Protein AF-0000000079285848 (afdb_homodimer)

Sequence (228 aa):
MQRNQIRVITREMFKDLHSLEVLSVFGNPLIEIQAWLFFNTQLTNLYMFQNNFSSIGERPFATVNNTIKQVSLYGSHLTTISDVVWQDLGTNSYVAVDSTLQFAPVTCRTDLEMMQRNQIRVITREMFKDLHSLEVLSVFGNPLIEIQAWLFFNTQLTNLYMFQNNFSSIGERPFATVNNTIKQVSLYGSHLTTISDVVWQDLGTNSYVAVDSTLQFAPVTCRTDLEM

Secondary structure (DSSP, 8-state):
--SS------GGGGTT-TT--EEE--SS------TTTTTT----EEE--SS--S---S-TTGGGTTT--EEE--SSS-S---HHHHHHH-SS-EEEEETT----BBTT------/--SS------GGGGTT-TT--EEE--SS------TTTTTT----EEE--SS--S---S-TTGGGTTT--EEE--SSS-S---HHHHHHH-SS-EEEEETT----BB--------

Structure (mmCIF, N/CA/C/O backbone):
data_AF-0000000079285848-model_v1
#
loop_
_entity.id
_entity.type
_entity.pdbx_description
1 polymer 'Uncharacterized protein'
#
loop_
_atom_site.group_PDB
_atom_site.id
_atom_site.type_symbol
_atom_site.label_atom_id
_atom_site.label_alt_id
_atom_site.label_comp_id
_atom_site.label_asym_id
_atom_site.label_entity_id
_atom_site.label_seq_id
_atom_site.pdbx_PDB_ins_code
_atom_site.Cartn_x
_atom_site.Cartn_y
_atom_site.Cartn_z
_atom_site.occupancy
_atom_site.B_iso_or_equiv
_atom_site.auth_seq_id
_atom_site.auth_comp_id
_atom_site.auth_asym_id
_atom_site.auth_atom_id
_atom_site.pdbx_PDB_model_num
ATOM 1 N N . MET A 1 1 ? -10.211 17.5 -1.786 1 87.38 1 MET A N 1
ATOM 2 C CA . MET A 1 1 ? -9.023 18.344 -1.703 1 87.38 1 MET A CA 1
ATOM 3 C C . MET A 1 1 ? -7.859 17.734 -2.477 1 87.38 1 MET A C 1
ATOM 5 O O . MET A 1 1 ? -6.695 17.984 -2.166 1 87.38 1 MET A O 1
ATOM 9 N N . GLN A 1 2 ? -8.055 17.062 -3.496 1 89.94 2 GLN A N 1
ATOM 10 C CA . GLN A 1 2 ? -7.055 16.328 -4.258 1 89.94 2 GLN A CA 1
ATOM 11 C C . GLN A 1 2 ? -6.617 17.109 -5.496 1 89.94 2 GLN A C 1
ATOM 13 O O . GLN A 1 2 ? -7.379 17.922 -6.023 1 89.94 2 GLN A O 1
ATOM 18 N N . ARG A 1 3 ? -5.516 16.844 -5.887 1 92 3 ARG A N 1
ATOM 19 C CA . ARG A 1 3 ? -4.957 17.391 -7.117 1 92 3 ARG A CA 1
ATOM 20 C C . ARG A 1 3 ? -5.07 18.906 -7.141 1 92 3 ARG A C 1
ATOM 22 O O . ARG A 1 3 ? -5.574 19.484 -8.109 1 92 3 ARG A O 1
ATOM 29 N N . ASN A 1 4 ? -4.656 19.453 -6.18 1 93.75 4 ASN A N 1
ATOM 30 C CA . ASN A 1 4 ? -4.598 20.906 -6.035 1 93.75 4 ASN A CA 1
ATOM 31 C C . ASN A 1 4 ? -3.203 21.375 -5.641 1 93.75 4 ASN A C 1
ATOM 33 O O . ASN A 1 4 ? -2.217 20.672 -5.887 1 93.75 4 ASN A O 1
ATOM 37 N N . GLN A 1 5 ? -3.168 22.625 -5.242 1 95.38 5 GLN A N 1
ATOM 38 C CA . GLN A 1 5 ? -1.886 23.203 -4.863 1 95.38 5 GLN A CA 1
ATOM 39 C C . GLN A 1 5 ? -1.829 23.484 -3.365 1 95.38 5 GLN A C 1
ATOM 41 O O . GLN A 1 5 ? -1.272 24.5 -2.939 1 95.38 5 GLN A O 1
ATOM 46 N N . ILE A 1 6 ? -2.486 22.609 -2.693 1 95 6 ILE A N 1
ATOM 47 C CA . ILE A 1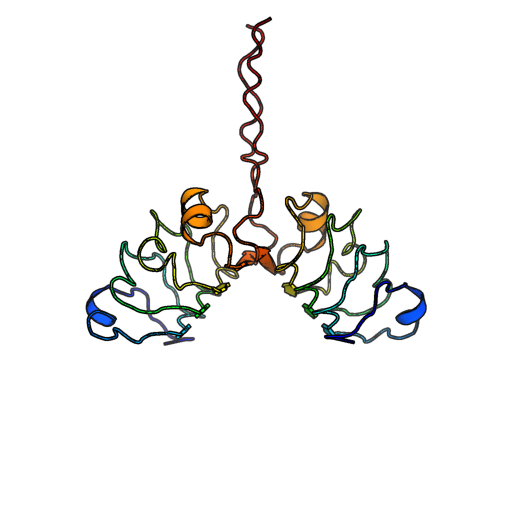 6 ? -2.48 22.766 -1.242 1 95 6 ILE A CA 1
ATOM 48 C C . ILE A 1 6 ? -1.113 22.375 -0.686 1 95 6 ILE A C 1
ATOM 50 O O . ILE A 1 6 ? -0.604 21.297 -0.983 1 95 6 ILE A O 1
ATOM 54 N N . ARG A 1 7 ? -0.567 23.203 0.123 1 94.62 7 ARG A N 1
ATOM 55 C CA . ARG A 1 7 ? 0.782 22.953 0.623 1 94.62 7 ARG A CA 1
ATOM 56 C C . ARG A 1 7 ? 0.756 22.578 2.1 1 94.62 7 ARG A C 1
ATOM 58 O O . ARG A 1 7 ? 1.699 21.953 2.604 1 94.62 7 ARG A O 1
ATOM 65 N N . VAL A 1 8 ? -0.369 23.094 2.662 1 92.75 8 VAL A N 1
ATOM 66 C CA . VAL A 1 8 ? -0.443 22.844 4.098 1 92.75 8 VAL A CA 1
ATOM 67 C C . VAL A 1 8 ? -1.884 22.531 4.492 1 92.75 8 VAL A C 1
ATOM 69 O O . VAL A 1 8 ? -2.824 23.141 3.986 1 92.75 8 VAL A O 1
ATOM 72 N N . ILE A 1 9 ? -1.989 21.562 5.363 1 93.06 9 ILE A N 1
ATOM 73 C CA . ILE A 1 9 ? -3.268 21.297 6.016 1 93.06 9 ILE A CA 1
ATOM 74 C C . ILE A 1 9 ? -3.105 21.391 7.527 1 93.06 9 ILE A C 1
ATOM 76 O O . ILE A 1 9 ? -2.094 20.953 8.078 1 93.06 9 ILE A O 1
ATOM 80 N N . THR A 1 10 ? -4.074 22.031 8.125 1 93 10 THR A N 1
ATOM 81 C CA . THR A 1 10 ? -3.996 22.266 9.562 1 93 10 THR A CA 1
ATOM 82 C C . THR A 1 10 ? -5.176 21.609 10.281 1 93 10 THR A C 1
ATOM 84 O O . THR A 1 10 ? -6.176 21.266 9.648 1 93 10 THR A O 1
ATOM 87 N N . ARG A 1 11 ? -4.984 21.5 11.656 1 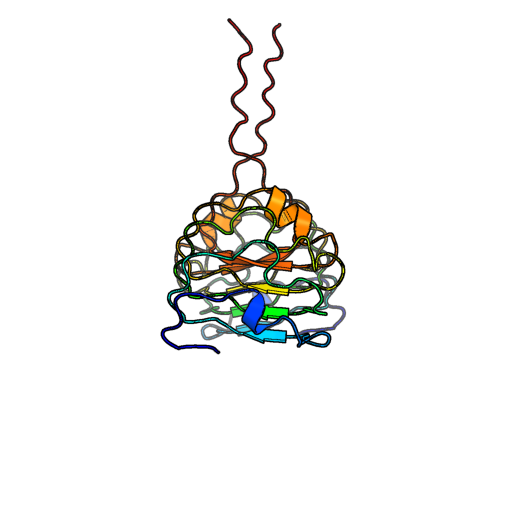92.81 11 ARG A N 1
ATOM 88 C CA . ARG A 1 11 ? -6.012 20.875 12.492 1 92.81 11 ARG A CA 1
ATOM 89 C C . ARG A 1 11 ? -7.309 21.672 12.445 1 92.81 11 ARG A C 1
ATOM 91 O O . ARG A 1 11 ? -8.398 21.094 12.492 1 92.81 11 ARG A O 1
ATOM 98 N N . GLU A 1 12 ? -7.215 22.922 12.336 1 94.5 12 GLU A N 1
ATOM 99 C CA . GLU A 1 12 ? -8.375 23.812 12.328 1 94.5 12 GLU A CA 1
ATOM 100 C C . GLU A 1 12 ? -9.312 23.484 11.172 1 94.5 12 GLU A C 1
ATOM 102 O O . GLU A 1 12 ? -10.531 23.625 11.289 1 94.5 12 GLU A O 1
ATOM 107 N N . MET A 1 13 ? -8.82 22.938 10.164 1 93.88 13 MET A N 1
ATOM 108 C CA . MET A 1 13 ? -9.609 22.641 8.977 1 93.88 13 MET A CA 1
ATOM 109 C C . MET A 1 13 ? -10.562 21.469 9.234 1 93.88 13 MET A C 1
ATOM 111 O O . MET A 1 13 ? -11.562 21.328 8.539 1 93.88 13 MET A O 1
ATOM 115 N N . PHE A 1 14 ? -10.219 20.719 10.273 1 95 14 PHE A N 1
ATOM 116 C CA . PHE A 1 14 ? -11.008 19.5 10.5 1 95 14 PHE A CA 1
ATOM 117 C C . PHE A 1 14 ? -11.648 19.531 11.891 1 95 14 PHE A C 1
ATOM 119 O O . PHE A 1 14 ? -12.266 18.547 12.312 1 95 14 PHE A O 1
ATOM 126 N N . LYS A 1 15 ? -11.539 20.562 12.625 1 93.75 15 LYS A N 1
ATOM 127 C CA . LYS A 1 15 ? -11.891 20.656 14.031 1 93.75 15 LYS A CA 1
ATOM 128 C C . LYS A 1 15 ? -13.375 20.344 14.25 1 93.75 15 LYS A C 1
ATOM 130 O O . LYS A 1 15 ? -13.758 19.828 15.297 1 93.75 15 LYS A O 1
ATOM 135 N N . ASP A 1 16 ? -14.195 20.578 13.305 1 95.75 16 ASP A N 1
ATOM 136 C CA . ASP A 1 16 ? -15.633 20.406 13.5 1 95.75 16 ASP A CA 1
ATOM 137 C C . ASP A 1 16 ? -16.141 19.203 12.711 1 95.75 16 ASP A C 1
ATOM 139 O O . ASP A 1 16 ? -17.344 18.938 12.68 1 95.75 16 ASP A O 1
ATOM 143 N N . LEU A 1 17 ? -15.25 18.469 12.109 1 96.25 17 LEU A N 1
ATOM 144 C CA . LEU A 1 17 ? -15.656 17.328 11.289 1 96.25 17 LEU A CA 1
ATOM 145 C C . LEU A 1 17 ? -15.531 16.031 12.07 1 96.25 17 LEU A C 1
ATOM 147 O O . LEU A 1 17 ? -14.781 15.133 11.672 1 96.25 17 LEU A O 1
ATOM 151 N N . HIS A 1 18 ? -16.297 15.898 13.07 1 97.19 18 HIS A N 1
ATOM 152 C CA . HIS A 1 18 ? -16.203 14.805 14.023 1 97.19 18 HIS A CA 1
ATOM 153 C C . HIS A 1 18 ? -16.562 13.477 13.367 1 97.19 18 HIS A C 1
ATOM 155 O O . HIS A 1 18 ? -16.141 12.414 13.836 1 97.19 18 HIS A O 1
ATOM 161 N N . SER A 1 19 ? -17.25 13.531 12.25 1 97.69 19 SER A N 1
ATOM 162 C CA . SER A 1 19 ? -17.703 12.305 11.602 1 97.69 19 SER A CA 1
ATOM 163 C C . SER A 1 19 ? -16.922 12.031 10.312 1 97.69 19 SER A C 1
ATOM 165 O O . SER A 1 19 ? -17.312 11.188 9.516 1 97.69 19 SER A O 1
ATOM 167 N N . LEU A 1 20 ? -15.836 12.758 10.188 1 97.19 20 LEU A N 1
ATOM 168 C CA . LEU A 1 20 ? -15.047 12.57 8.977 1 97.19 20 LEU A CA 1
ATOM 169 C C . LEU A 1 20 ? -14.5 11.148 8.898 1 97.19 20 LEU A C 1
ATOM 171 O O . LEU A 1 20 ? -13.797 10.695 9.805 1 97.19 20 LEU A O 1
ATOM 175 N N . GLU A 1 21 ? -14.727 10.438 7.891 1 98.38 21 GLU A N 1
ATOM 176 C CA . GLU A 1 21 ? -14.328 9.039 7.738 1 98.38 21 GLU A CA 1
ATOM 177 C C . GLU A 1 21 ? -13.281 8.891 6.633 1 98.38 21 GLU A C 1
ATOM 179 O O . GLU A 1 21 ? -12.383 8.055 6.734 1 98.38 21 GLU A O 1
ATOM 184 N N . VAL A 1 22 ? -13.469 9.672 5.609 1 98.25 22 VAL A N 1
ATOM 185 C CA . VAL A 1 22 ? -12.594 9.562 4.445 1 98.25 22 VAL A CA 1
ATOM 186 C C . VAL A 1 22 ? -12 10.93 4.117 1 98.25 22 VAL A C 1
ATOM 188 O O . VAL A 1 22 ? -12.719 11.93 4.055 1 98.25 22 VAL A O 1
ATOM 191 N N . LEU A 1 23 ? -10.719 10.984 3.928 1 97.5 23 LEU A N 1
ATOM 192 C CA . LEU A 1 23 ? -10.039 12.195 3.486 1 97.5 23 LEU A CA 1
ATOM 193 C C . LEU A 1 23 ? -9.133 11.914 2.297 1 97.5 23 LEU A C 1
ATOM 195 O O . LEU A 1 23 ? -8.32 10.984 2.338 1 97.5 23 LEU A O 1
ATOM 199 N N . SER A 1 24 ? -9.25 12.664 1.286 1 97.88 24 SER A N 1
ATOM 200 C CA . SER A 1 24 ? -8.398 12.57 0.105 1 97.88 24 SER A CA 1
ATOM 201 C C . SER A 1 24 ? -7.645 13.875 -0.132 1 97.88 24 SER A C 1
ATOM 203 O O . SER A 1 24 ? -8.258 14.922 -0.358 1 97.88 24 SER A O 1
ATOM 205 N N . VAL A 1 25 ? -6.363 13.805 -0.028 1 96.75 25 VAL A N 1
ATOM 206 C CA . VAL A 1 25 ? -5.531 14.984 -0.253 1 96.75 25 VAL A CA 1
ATOM 207 C C . VAL A 1 25 ? -4.41 14.641 -1.23 1 96.75 25 VAL A C 1
ATOM 209 O O . VAL A 1 25 ? -3.334 15.242 -1.188 1 96.75 25 VAL A O 1
ATOM 212 N N . PHE A 1 26 ? -4.539 13.672 -2.033 1 97.56 26 PHE A N 1
ATOM 213 C CA . PHE A 1 26 ? -3.486 13.219 -2.936 1 97.56 26 PHE A CA 1
ATOM 214 C C . PHE A 1 26 ? -3.262 14.242 -4.047 1 97.56 26 PHE A C 1
ATOM 216 O O . PHE A 1 26 ? -4.133 15.062 -4.328 1 97.56 26 PHE A O 1
ATOM 223 N N . GLY A 1 27 ? -2.129 14.133 -4.629 1 97.44 27 GLY A N 1
ATOM 224 C CA . GLY A 1 27 ? -1.813 15.008 -5.75 1 97.44 27 GLY A CA 1
ATOM 225 C C . GLY A 1 27 ? -1.596 16.453 -5.336 1 97.44 27 GLY A C 1
ATOM 226 O O . GLY A 1 27 ? -1.977 17.375 -6.059 1 97.44 27 GLY A O 1
ATOM 227 N N . ASN A 1 28 ? -1.133 16.75 -4.191 1 97.44 28 ASN A N 1
ATOM 228 C CA . ASN A 1 28 ? -0.785 18.062 -3.666 1 97.44 28 ASN A CA 1
ATOM 229 C C . ASN A 1 28 ? 0.69 18.141 -3.281 1 97.44 28 ASN A C 1
ATOM 231 O O . ASN A 1 28 ? 1.367 17.109 -3.189 1 97.44 28 ASN A O 1
ATOM 235 N N . PRO A 1 29 ? 1.149 19.359 -3.189 1 96.88 29 PRO A N 1
ATOM 236 C CA . PRO A 1 29 ? 2.547 19.484 -2.768 1 96.88 29 PRO A CA 1
ATOM 237 C C . PRO A 1 29 ? 2.697 19.594 -1.252 1 96.88 29 PRO A C 1
ATOM 239 O O . PRO A 1 29 ? 3.449 20.438 -0.763 1 96.88 29 PRO A O 1
ATOM 242 N N . LEU A 1 30 ? 1.955 18.75 -0.475 1 96.25 30 LEU A N 1
ATOM 243 C CA . LEU A 1 30 ? 2.078 18.766 0.979 1 96.25 30 LEU A CA 1
ATOM 244 C C . LEU A 1 30 ? 3.469 18.312 1.412 1 96.25 30 LEU A C 1
ATOM 246 O O . LEU A 1 30 ? 4.02 17.359 0.853 1 96.25 30 LEU A O 1
ATOM 250 N N . ILE A 1 31 ? 3.994 18.953 2.424 1 94 31 ILE A N 1
ATOM 251 C CA . ILE A 1 31 ? 5.367 18.641 2.805 1 94 31 ILE A CA 1
ATOM 252 C C . ILE A 1 31 ? 5.387 18.016 4.199 1 94 31 ILE A C 1
ATOM 254 O O . ILE A 1 31 ? 6.395 17.438 4.613 1 94 31 ILE A O 1
ATOM 258 N N . GLU A 1 32 ? 4.309 18.234 4.945 1 90.62 32 GLU A N 1
ATOM 259 C CA . GLU A 1 32 ? 4.281 17.703 6.305 1 90.62 32 GLU A CA 1
ATOM 260 C C . GLU A 1 32 ? 2.857 17.375 6.746 1 90.62 32 GLU A C 1
ATOM 262 O O . GLU A 1 32 ? 1.895 17.875 6.16 1 90.62 32 GLU A O 1
ATOM 267 N N . ILE A 1 33 ? 2.818 16.5 7.699 1 89.94 33 ILE A N 1
ATOM 268 C CA . ILE A 1 33 ? 1.576 16.234 8.414 1 89.94 33 ILE A CA 1
ATOM 269 C C . ILE A 1 33 ? 1.675 16.797 9.836 1 89.94 33 ILE A C 1
ATOM 271 O O . ILE A 1 33 ? 2.525 16.359 10.617 1 89.94 33 ILE A O 1
ATOM 275 N N . GLN A 1 34 ? 0.826 17.625 10.102 1 88.12 34 GLN A N 1
ATOM 276 C CA . GLN A 1 34 ? 0.841 18.219 11.43 1 88.12 34 GLN A CA 1
ATOM 277 C C . GLN A 1 34 ? 0.425 17.219 12.5 1 88.12 34 GLN A C 1
ATOM 279 O O . GLN A 1 34 ? -0.449 16.375 12.258 1 88.12 34 GLN A O 1
ATOM 284 N N . ALA A 1 35 ? 1.037 17.359 13.688 1 84.88 35 ALA A N 1
ATOM 285 C CA . ALA A 1 35 ? 0.638 16.516 14.812 1 84.88 35 ALA A CA 1
ATOM 286 C C . ALA A 1 35 ? -0.838 16.719 15.141 1 84.88 35 ALA A C 1
ATOM 288 O O . ALA A 1 35 ? -1.344 17.844 15.117 1 84.88 35 ALA A O 1
ATOM 289 N N . TRP A 1 36 ? -1.513 15.695 15.422 1 89.56 36 TRP A N 1
ATOM 290 C CA . TRP A 1 36 ? -2.896 15.711 15.891 1 89.56 36 TRP A CA 1
ATOM 291 C C . TRP A 1 36 ? -3.826 16.25 14.812 1 89.56 36 TRP A C 1
ATOM 293 O O . TRP A 1 36 ? -4.93 16.703 15.109 1 89.56 36 TRP A O 1
ATOM 303 N N . LEU A 1 37 ? -3.43 16.219 13.625 1 91.88 37 LEU A N 1
ATOM 304 C CA . LEU A 1 37 ? -4.195 16.75 12.5 1 91.88 37 LEU A CA 1
ATOM 305 C C . LEU A 1 37 ? -5.605 16.188 12.484 1 91.88 37 LEU A C 1
ATOM 307 O O . LEU A 1 37 ? -6.566 16.891 12.18 1 91.88 37 LEU A O 1
ATOM 311 N N . PHE A 1 38 ? -5.711 15 12.891 1 95.06 38 PHE A N 1
ATOM 312 C CA . PHE A 1 38 ? -6.992 14.328 12.727 1 95.06 38 PHE A CA 1
ATOM 313 C C . PHE A 1 38 ? -7.688 14.141 14.07 1 95.06 38 PHE A C 1
ATOM 315 O O . PHE A 1 38 ? -8.586 13.305 14.195 1 95.06 38 PHE A O 1
ATOM 322 N N . PHE A 1 39 ? -7.266 14.875 15.055 1 94.5 39 PHE A N 1
ATOM 323 C CA . PHE A 1 39 ? -7.848 14.773 16.391 1 94.5 39 PHE A CA 1
ATOM 324 C C . PHE A 1 39 ? -9.352 14.992 16.344 1 94.5 39 PHE A C 1
ATOM 326 O O . PHE A 1 39 ? -9.836 15.883 15.648 1 94.5 39 PHE A O 1
ATOM 333 N N . ASN A 1 40 ? -10.023 14.039 16.969 1 95.62 40 ASN A N 1
ATOM 334 C CA . ASN A 1 40 ? -11.469 14.125 17.172 1 95.62 40 ASN A CA 1
ATOM 335 C C . ASN A 1 40 ? -12.227 13.875 15.867 1 95.62 40 ASN A C 1
ATOM 337 O O . ASN A 1 40 ? -13.305 14.422 15.664 1 95.62 40 ASN A O 1
ATOM 341 N N . THR A 1 41 ? -11.656 13.164 14.906 1 97.25 41 THR A N 1
ATOM 342 C CA . THR A 1 41 ? -12.359 12.688 13.727 1 97.25 41 THR A CA 1
ATOM 343 C C . THR A 1 41 ? -12.523 11.172 13.773 1 97.25 41 THR A C 1
ATOM 345 O O . THR A 1 41 ? -12.023 10.516 14.688 1 97.25 41 THR A O 1
ATOM 348 N N . GLN A 1 42 ? -13.32 10.633 12.867 1 97.81 42 GLN A N 1
ATOM 349 C CA . GLN A 1 42 ? -13.5 9.195 12.727 1 97.81 42 GLN A CA 1
ATOM 350 C C . GLN A 1 42 ? -12.828 8.68 11.453 1 97.81 42 GLN A C 1
ATOM 352 O O . GLN A 1 42 ? -13.383 7.832 10.75 1 97.81 42 GLN A O 1
ATOM 357 N N . LEU A 1 43 ? -11.656 9.203 11.18 1 97.5 43 LEU A N 1
ATOM 358 C CA . LEU A 1 43 ? -10.969 8.938 9.922 1 97.5 43 LEU A CA 1
ATOM 359 C C . LEU A 1 43 ? -10.695 7.449 9.758 1 97.5 43 LEU A C 1
ATOM 361 O O . LEU A 1 43 ? -10.117 6.816 10.648 1 97.5 43 LEU A O 1
ATOM 365 N N . THR A 1 44 ? -11.125 6.895 8.68 1 98 44 THR A N 1
ATOM 366 C CA . THR A 1 44 ? -10.953 5.473 8.391 1 98 44 THR A CA 1
ATOM 367 C C . THR A 1 44 ? -10.062 5.27 7.172 1 98 44 THR A C 1
ATOM 369 O O . THR A 1 44 ? -9.219 4.375 7.156 1 98 44 THR A O 1
ATOM 372 N N . ASN A 1 45 ? -10.273 6.082 6.152 1 98.31 45 ASN A N 1
ATOM 373 C CA . ASN A 1 45 ? -9.508 6 4.914 1 98.31 45 ASN A CA 1
ATOM 374 C C . ASN A 1 45 ? -8.812 7.324 4.598 1 98.31 45 ASN A C 1
ATOM 376 O O . ASN A 1 45 ? -9.469 8.367 4.5 1 98.31 45 ASN A O 1
ATOM 380 N N . LEU A 1 46 ? -7.5 7.238 4.434 1 97.69 46 LEU A N 1
ATOM 381 C CA . LEU A 1 46 ? -6.699 8.43 4.156 1 97.69 46 LEU A CA 1
ATOM 382 C C . LEU A 1 46 ? -5.883 8.25 2.879 1 97.69 46 LEU A C 1
ATOM 384 O O . LEU A 1 46 ? -4.98 7.41 2.824 1 97.69 46 LEU A O 1
ATOM 388 N N . TYR A 1 47 ? -6.148 9.039 1.936 1 98.19 47 TYR A N 1
ATOM 389 C CA . TYR A 1 47 ? -5.43 9.016 0.666 1 98.19 47 TYR A CA 1
ATOM 390 C C . TYR A 1 47 ? -4.484 10.203 0.556 1 98.19 47 TYR A C 1
ATOM 392 O O . TYR A 1 47 ? -4.918 11.328 0.298 1 98.19 47 TYR A O 1
ATOM 400 N N . MET A 1 48 ? -3.184 9.891 0.694 1 96.5 48 MET A N 1
ATOM 401 C CA . MET A 1 48 ? -2.189 10.961 0.732 1 96.5 48 MET A CA 1
ATOM 402 C C . MET A 1 48 ? -1.067 10.703 -0.265 1 96.5 48 MET A C 1
ATOM 404 O O . MET A 1 48 ? 0.035 11.234 -0.122 1 96.5 48 MET A O 1
ATOM 408 N N . PHE A 1 49 ? -1.305 9.891 -1.217 1 97 49 PHE A N 1
ATOM 409 C CA . PHE A 1 49 ? -0.265 9.57 -2.188 1 97 49 PHE A CA 1
ATOM 410 C C . PHE A 1 49 ? 0.005 10.758 -3.104 1 97 49 PHE A C 1
ATOM 412 O O . PHE A 1 49 ? -0.751 11.727 -3.105 1 97 49 PHE A O 1
ATOM 419 N N . GLN A 1 50 ? 1.158 10.812 -3.744 1 97.31 50 GLN A N 1
ATOM 420 C CA . GLN A 1 50 ? 1.558 11.852 -4.68 1 97.31 50 GLN A CA 1
ATOM 421 C C . GLN A 1 50 ? 1.601 13.219 -4 1 97.31 50 GLN A C 1
ATOM 423 O O . GLN A 1 50 ? 1.021 14.188 -4.5 1 97.31 50 GLN A O 1
ATOM 428 N N . ASN A 1 51 ? 2.27 13.312 -2.879 1 97.25 51 ASN A N 1
ATOM 429 C CA . ASN A 1 51 ? 2.621 14.547 -2.18 1 97.25 51 ASN A CA 1
ATOM 430 C C . ASN A 1 51 ? 4.133 14.727 -2.09 1 97.25 51 ASN A C 1
ATOM 432 O O . ASN A 1 51 ? 4.891 14.008 -2.742 1 97.25 51 ASN A O 1
ATOM 436 N N . ASN A 1 52 ? 4.594 15.781 -1.362 1 96.69 52 ASN A N 1
ATOM 437 C CA . ASN A 1 52 ? 6.02 16.062 -1.267 1 96.69 52 ASN A CA 1
ATOM 438 C C . ASN A 1 52 ? 6.559 15.766 0.13 1 96.69 52 ASN A C 1
ATOM 440 O O . ASN A 1 52 ? 7.418 16.5 0.635 1 96.69 52 ASN A O 1
ATOM 444 N N . PHE A 1 53 ? 6.023 14.734 0.726 1 94.88 53 PHE A N 1
ATOM 445 C CA . PHE A 1 53 ? 6.496 14.359 2.053 1 94.88 53 PHE A CA 1
ATOM 446 C C . PHE A 1 53 ? 7.922 13.82 1.986 1 94.88 53 PHE A C 1
ATOM 448 O O . PHE A 1 53 ? 8.219 12.938 1.177 1 94.88 53 PHE A O 1
ATOM 455 N N . SER A 1 54 ? 8.773 14.336 2.791 1 91.12 54 SER A N 1
ATOM 456 C CA . SER A 1 54 ? 10.086 13.727 2.982 1 91.12 54 SER A CA 1
ATOM 457 C C . SER A 1 54 ? 10.148 12.953 4.293 1 91.12 54 SER A C 1
ATOM 459 O O . SER A 1 54 ? 11.047 12.133 4.488 1 91.12 54 SER A O 1
ATOM 461 N N . SER A 1 55 ? 9.211 13.258 5.102 1 87.56 55 SER A N 1
ATOM 462 C CA . SER A 1 55 ? 9 12.57 6.371 1 87.56 55 SER A CA 1
ATOM 463 C C . SER A 1 55 ? 7.551 12.672 6.828 1 87.56 55 SER A C 1
ATOM 465 O O . SER A 1 55 ? 6.84 13.602 6.438 1 87.56 55 SER A O 1
ATOM 467 N N . ILE A 1 56 ? 6.965 11.703 7.594 1 85.75 56 ILE A N 1
ATOM 468 C CA . ILE A 1 56 ? 5.574 11.703 8.039 1 85.75 56 ILE A CA 1
ATOM 469 C C . ILE A 1 56 ? 5.48 12.281 9.445 1 85.75 56 ILE A C 1
ATOM 471 O O . ILE A 1 56 ? 4.387 12.578 9.938 1 85.75 56 ILE A O 1
ATOM 475 N N . GLY A 1 57 ? 6.441 12.797 9.992 1 79.69 57 GLY A N 1
ATOM 476 C CA . GLY A 1 57 ? 6.398 13.406 11.312 1 79.69 57 GLY A CA 1
ATOM 477 C C . GLY A 1 57 ? 6.32 12.391 12.438 1 79.69 57 GLY A C 1
ATOM 478 O O . GLY A 1 57 ? 6.508 11.188 12.211 1 79.69 57 GLY A O 1
ATOM 479 N N . GLU A 1 58 ? 5.961 13.125 13.664 1 80.88 58 GLU A N 1
ATOM 480 C CA . GLU A 1 58 ? 5.914 12.289 14.859 1 80.88 58 GLU A CA 1
ATOM 481 C C . GLU A 1 58 ? 4.484 11.867 15.18 1 80.88 58 GLU A C 1
ATOM 483 O O . GLU A 1 58 ? 3.658 12.695 15.555 1 80.88 58 GLU A O 1
ATOM 488 N N . ARG A 1 59 ? 4.121 10.609 15.008 1 85.94 59 ARG A N 1
ATOM 489 C CA . ARG A 1 59 ? 2.883 9.93 15.375 1 85.94 59 ARG A CA 1
ATOM 490 C C . ARG A 1 59 ? 1.681 10.57 14.695 1 85.94 59 ARG A C 1
ATOM 492 O O . ARG A 1 59 ? 0.703 10.93 15.352 1 85.94 59 ARG A O 1
ATOM 499 N N . PRO A 1 60 ? 1.663 10.805 13.453 1 87 60 PRO A N 1
ATOM 500 C CA . PRO A 1 60 ? 0.588 11.477 12.727 1 87 60 PRO A CA 1
ATOM 501 C C . PRO A 1 60 ? -0.756 10.766 12.859 1 87 60 PRO A C 1
ATOM 503 O O . PRO A 1 60 ? -1.809 11.391 12.711 1 87 60 PRO A O 1
ATOM 506 N N . PHE A 1 61 ? -0.755 9.531 13.258 1 93.19 61 PHE A N 1
ATOM 507 C CA . PHE A 1 61 ? -1.997 8.766 13.227 1 93.19 61 PHE A CA 1
ATOM 508 C C . PHE A 1 61 ? -2.402 8.336 14.633 1 93.19 61 PHE A C 1
ATOM 510 O O . PHE A 1 61 ? -3.332 7.547 14.805 1 93.19 61 PHE A O 1
ATOM 517 N N . ALA A 1 62 ? -1.79 8.898 15.578 1 92.38 62 ALA A N 1
ATOM 518 C CA . ALA A 1 62 ? -2.018 8.492 16.969 1 92.38 62 ALA A CA 1
ATOM 519 C C . ALA A 1 62 ? -3.459 8.766 17.391 1 92.38 62 ALA A C 1
ATOM 521 O O . ALA A 1 62 ? -4.062 7.961 18.109 1 92.38 62 ALA A O 1
ATOM 522 N N . THR A 1 63 ? -4.008 9.789 16.938 1 93.88 63 THR A N 1
ATOM 523 C CA . THR A 1 63 ? -5.32 10.227 17.406 1 93.88 63 THR A CA 1
ATOM 524 C C . THR A 1 63 ? -6.43 9.461 16.703 1 93.88 63 THR A C 1
ATOM 526 O O . THR A 1 63 ? -7.59 9.508 17.109 1 93.88 63 THR A O 1
ATOM 529 N N . VAL A 1 64 ? -6.082 8.719 15.664 1 95.44 64 VAL A N 1
ATOM 530 C CA . VAL A 1 64 ? -7.102 7.969 14.938 1 95.44 64 VAL A CA 1
ATOM 531 C C . VAL A 1 64 ? -6.691 6.5 14.844 1 95.44 64 VAL A C 1
ATOM 533 O O . VAL A 1 64 ? -7.102 5.793 13.922 1 95.44 64 VAL A O 1
ATOM 536 N N . ASN A 1 65 ? -5.848 6.086 15.703 1 93.5 65 ASN A N 1
ATOM 537 C CA . ASN A 1 65 ? -5.277 4.746 15.695 1 93.5 65 ASN A CA 1
ATOM 538 C C . ASN A 1 65 ? -6.359 3.676 15.797 1 93.5 65 ASN A C 1
ATOM 540 O O . ASN A 1 65 ? -6.168 2.543 15.352 1 93.5 65 ASN A O 1
ATOM 544 N N . ASN A 1 66 ? -7.566 3.971 16.297 1 94.06 66 ASN A N 1
ATOM 545 C CA . ASN A 1 66 ? -8.641 2.998 16.484 1 94.06 66 ASN A CA 1
ATOM 546 C C . ASN A 1 66 ? -9.594 2.98 15.289 1 94.06 66 ASN A C 1
ATOM 548 O O . ASN A 1 66 ? -10.406 2.064 15.156 1 94.06 66 ASN A O 1
ATOM 552 N N . THR A 1 67 ? -9.469 3.982 14.477 1 96.62 67 THR A N 1
ATOM 553 C CA . THR A 1 67 ? -10.445 4.074 13.391 1 96.62 67 THR A CA 1
ATOM 554 C C . THR A 1 67 ? -9.773 3.877 12.039 1 96.62 67 THR A C 1
ATOM 556 O O . THR A 1 67 ? -10.391 3.381 11.094 1 96.62 67 THR A O 1
ATOM 559 N N . ILE A 1 68 ? -8.539 4.242 11.875 1 96.94 68 ILE A N 1
ATOM 560 C CA . ILE A 1 68 ? -7.828 4.262 10.602 1 96.94 68 ILE A CA 1
ATOM 561 C C . ILE A 1 68 ? -7.648 2.838 10.086 1 96.94 68 ILE A C 1
ATOM 563 O O . ILE A 1 68 ? -7.238 1.947 10.836 1 96.94 68 ILE A O 1
ATOM 567 N N . LYS A 1 69 ? -7.996 2.625 8.844 1 97.44 69 LYS A N 1
ATOM 568 C CA . LYS A 1 69 ? -7.906 1.299 8.234 1 97.44 69 LYS A CA 1
ATOM 569 C C . LYS A 1 69 ? -6.977 1.308 7.027 1 97.44 69 LYS A C 1
ATOM 571 O O . LYS A 1 69 ? -6.324 0.305 6.73 1 97.44 69 LYS A O 1
ATOM 576 N N . GLN A 1 70 ? -6.977 2.406 6.352 1 97.75 70 GLN A N 1
ATOM 577 C CA . GLN A 1 70 ? -6.199 2.49 5.117 1 97.75 70 GLN A CA 1
ATOM 578 C C . GLN A 1 70 ? -5.488 3.836 5.008 1 97.75 70 GLN A C 1
ATOM 580 O O . GLN A 1 70 ? -6.086 4.883 5.258 1 97.75 70 GLN A O 1
ATOM 585 N N . VAL A 1 71 ? -4.207 3.789 4.648 1 97 71 VAL A N 1
ATOM 586 C CA . VAL A 1 71 ? -3.42 4.988 4.387 1 97 71 VAL A CA 1
ATOM 587 C C . VAL A 1 71 ? -2.588 4.797 3.119 1 97 71 VAL A C 1
ATOM 589 O O . VAL A 1 71 ? -1.993 3.734 2.916 1 97 71 VAL A O 1
ATOM 592 N N . SER A 1 72 ? -2.604 5.758 2.279 1 97.38 72 SER A N 1
ATOM 593 C CA . SER A 1 72 ? -1.729 5.738 1.111 1 97.38 72 SER A CA 1
ATOM 594 C C . SER A 1 72 ? -0.67 6.832 1.195 1 97.38 72 SER A C 1
ATOM 596 O O . SER A 1 72 ? -0.994 8 1.397 1 97.38 72 SER A O 1
ATOM 598 N N . LEU A 1 73 ? 0.613 6.441 0.989 1 95.44 73 LEU A N 1
ATOM 599 C CA . LEU A 1 73 ? 1.723 7.371 1.162 1 95.44 73 LEU A CA 1
ATOM 600 C C . LEU A 1 73 ? 2.676 7.309 -0.027 1 95.44 73 LEU A C 1
ATOM 602 O O . LEU A 1 73 ? 3.711 7.98 -0.034 1 95.44 73 LEU A O 1
ATOM 606 N N . TYR A 1 74 ? 2.357 6.578 -1.005 1 95.5 74 TYR A N 1
ATOM 607 C CA . TYR A 1 74 ? 3.275 6.387 -2.121 1 95.5 74 TYR A CA 1
ATOM 608 C C . TYR A 1 74 ? 3.34 7.633 -2.996 1 95.5 74 TYR A C 1
ATOM 610 O O . TYR A 1 74 ? 2.516 8.539 -2.857 1 95.5 74 TYR A O 1
ATOM 618 N N . GLY A 1 75 ? 4.32 7.617 -3.854 1 96.06 75 GLY A N 1
ATOM 619 C CA . GLY A 1 75 ? 4.453 8.758 -4.746 1 96.06 75 GLY A CA 1
ATOM 620 C C . GLY A 1 75 ? 4.934 10.008 -4.043 1 96.06 75 GLY A C 1
ATOM 621 O O . GLY A 1 75 ? 4.523 11.117 -4.395 1 96.06 75 GLY A O 1
ATOM 622 N N . SER A 1 76 ? 5.664 9.828 -2.994 1 94.25 76 SER A N 1
ATOM 623 C CA . SER A 1 76 ? 6.242 10.922 -2.223 1 94.25 76 SER A CA 1
ATOM 624 C C . SER A 1 76 ? 7.766 10.828 -2.182 1 94.25 76 SER A C 1
ATOM 626 O O . SER A 1 76 ? 8.359 10.039 -2.918 1 94.25 76 SER A O 1
ATOM 628 N N . HIS A 1 77 ? 8.391 11.695 -1.363 1 93.81 77 HIS A N 1
ATOM 629 C CA . HIS A 1 77 ? 9.844 11.688 -1.248 1 93.81 77 HIS A CA 1
ATOM 630 C C . HIS A 1 77 ? 10.297 10.945 0.002 1 93.81 77 HIS A C 1
ATOM 632 O O . HIS A 1 77 ? 11.328 11.266 0.583 1 93.81 77 HIS A O 1
ATOM 638 N N . LEU A 1 78 ? 9.461 10.008 0.335 1 91.81 78 LEU A N 1
ATOM 639 C CA . LEU A 1 78 ? 9.781 9.242 1.535 1 91.81 78 LEU A CA 1
ATOM 640 C C . LEU A 1 78 ? 10.844 8.188 1.239 1 91.81 78 LEU A C 1
ATOM 642 O O . LEU A 1 78 ? 10.711 7.426 0.279 1 91.81 78 LEU A O 1
ATOM 646 N N . THR A 1 79 ? 11.844 8.172 2.025 1 86.75 79 THR A N 1
ATOM 647 C CA . THR A 1 79 ? 12.859 7.129 1.909 1 86.75 79 THR A CA 1
ATOM 648 C C . THR A 1 79 ? 12.711 6.098 3.023 1 86.75 79 THR A C 1
ATOM 650 O O . THR A 1 79 ? 13.117 4.945 2.865 1 86.75 79 THR A O 1
ATOM 653 N N . THR A 1 80 ? 12.219 6.527 4.102 1 85.44 80 THR A N 1
ATOM 654 C CA . THR A 1 80 ? 11.938 5.68 5.258 1 85.44 80 THR A CA 1
ATOM 655 C C . THR A 1 80 ? 10.672 6.148 5.973 1 85.44 80 THR A C 1
ATOM 657 O O . THR A 1 80 ? 10.242 7.293 5.809 1 85.44 80 THR A O 1
ATOM 660 N N . ILE A 1 81 ? 10.133 5.207 6.66 1 86.69 81 ILE A N 1
ATOM 661 C CA . ILE A 1 81 ? 9.031 5.516 7.57 1 86.69 81 ILE A CA 1
ATOM 662 C C . ILE A 1 81 ? 9.375 5.023 8.977 1 86.69 81 ILE A C 1
ATOM 664 O O . ILE A 1 81 ? 9.758 3.865 9.156 1 86.69 81 ILE A O 1
ATOM 668 N N . SER A 1 82 ? 9.195 5.938 9.844 1 83.31 82 SER A N 1
ATOM 669 C CA . SER A 1 82 ? 9.555 5.602 11.219 1 83.31 82 SER A CA 1
ATOM 670 C C . SER A 1 82 ? 8.656 4.5 11.766 1 83.31 82 SER A C 1
ATOM 672 O O . SER A 1 82 ? 7.477 4.414 11.406 1 83.31 82 SER A O 1
ATOM 674 N N . ASP A 1 83 ? 9.211 3.746 12.734 1 82.06 83 ASP A N 1
ATOM 675 C CA . ASP A 1 83 ? 8.461 2.668 13.375 1 82.06 83 ASP A CA 1
ATOM 676 C C . ASP A 1 83 ? 7.23 3.207 14.102 1 82.06 83 ASP A C 1
ATOM 678 O O . ASP A 1 83 ? 6.199 2.537 14.164 1 82.06 83 ASP A O 1
ATOM 682 N N . VAL A 1 84 ? 7.398 4.383 14.602 1 82.56 84 VAL A N 1
ATOM 683 C CA . VAL A 1 84 ? 6.328 4.977 15.391 1 82.56 84 VAL A CA 1
ATOM 684 C C . VAL A 1 84 ? 5.094 5.191 14.516 1 82.56 84 VAL A C 1
ATOM 686 O O . VAL A 1 84 ? 3.963 5.023 14.977 1 82.56 84 VAL A O 1
ATOM 689 N N . VAL A 1 85 ? 5.301 5.488 13.328 1 84.75 85 VAL A N 1
ATOM 690 C CA . VAL A 1 85 ? 4.207 5.688 12.383 1 84.75 85 VAL A CA 1
ATOM 691 C C . VAL A 1 85 ? 3.48 4.367 12.148 1 84.75 85 VAL A C 1
ATOM 693 O O . VAL A 1 85 ? 2.25 4.309 12.195 1 84.75 85 VAL A O 1
ATOM 696 N N . TRP A 1 86 ? 4.219 3.336 11.992 1 85.06 86 TRP A N 1
ATOM 697 C CA . TRP A 1 86 ? 3.662 2.002 11.805 1 85.06 86 TRP A CA 1
ATOM 698 C C . TRP A 1 86 ? 2.891 1.551 13.039 1 85.06 86 TRP A C 1
ATOM 700 O O . TRP A 1 86 ? 1.795 0.995 12.922 1 85.06 86 TRP A O 1
ATOM 710 N N . GLN A 1 87 ? 3.426 1.854 14.102 1 84.38 87 GLN A N 1
ATOM 711 C CA . GLN A 1 87 ? 2.807 1.466 15.367 1 84.38 87 GLN A CA 1
ATOM 712 C C . GLN A 1 87 ? 1.486 2.199 15.578 1 84.38 87 GLN A C 1
ATOM 714 O O . GLN A 1 87 ? 0.528 1.623 16.094 1 84.38 87 GLN A O 1
ATOM 719 N N . ASP A 1 88 ? 1.479 3.404 15.148 1 86.94 88 ASP A N 1
ATOM 720 C CA . ASP A 1 88 ? 0.266 4.203 15.305 1 86.94 88 ASP A CA 1
ATOM 721 C C . ASP A 1 88 ? -0.884 3.619 14.484 1 86.94 88 ASP A C 1
ATOM 723 O O . ASP A 1 88 ? -2.051 3.764 14.852 1 86.94 88 ASP A O 1
ATOM 727 N N . LEU A 1 89 ? -0.731 2.977 13.406 1 89.06 89 LEU A N 1
ATOM 728 C CA . LEU A 1 89 ? -1.764 2.479 12.508 1 89.06 89 LEU A CA 1
ATOM 729 C C . LEU A 1 89 ? -2.424 1.227 13.07 1 89.06 89 LEU A C 1
ATOM 731 O O . LEU A 1 89 ? -3.561 0.905 12.719 1 89.06 89 LEU A O 1
ATOM 735 N N . GLY A 1 90 ? -1.848 0.656 13.992 1 81.88 90 GLY A N 1
ATOM 736 C CA . GLY A 1 90 ? -2.443 -0.481 14.672 1 81.88 90 GLY A CA 1
ATOM 737 C C . GLY A 1 90 ? -2.385 -1.763 13.859 1 81.88 90 GLY A C 1
ATOM 738 O O . GLY A 1 90 ? -1.677 -1.835 12.859 1 81.88 90 GLY A O 1
ATOM 739 N N . THR A 1 91 ? -3.207 -2.826 14.258 1 85.38 91 THR A N 1
ATOM 740 C CA . THR A 1 91 ? -3.094 -4.172 13.711 1 85.38 91 THR A CA 1
ATOM 741 C C . THR A 1 91 ? -4.121 -4.395 12.602 1 85.38 91 THR A C 1
ATOM 743 O O . THR A 1 91 ? -4.07 -5.402 11.898 1 85.38 91 THR A O 1
ATOM 746 N N . ASN A 1 92 ? -4.961 -3.473 12.453 1 90.19 92 ASN A N 1
ATOM 747 C CA . ASN A 1 92 ? -6.051 -3.707 11.516 1 90.19 92 ASN A CA 1
ATOM 748 C C . ASN A 1 92 ? -5.949 -2.791 10.297 1 90.19 92 ASN A C 1
ATOM 750 O O . ASN A 1 92 ? -6.922 -2.623 9.555 1 90.19 92 ASN A O 1
ATOM 754 N N . SER A 1 93 ? -4.84 -2.182 10.094 1 96 93 SER A N 1
ATOM 755 C CA . SER A 1 93 ? -4.68 -1.21 9.016 1 96 93 SER A CA 1
ATOM 756 C C . SER A 1 93 ? -3.652 -1.681 7.996 1 96 93 SER A C 1
ATOM 758 O O . SER A 1 93 ? -2.852 -2.574 8.281 1 96 93 SER A O 1
ATOM 760 N N . TYR A 1 94 ? -3.783 -1.13 6.859 1 95.62 94 TYR A N 1
ATOM 761 C CA . TYR A 1 94 ? -2.748 -1.339 5.852 1 95.62 94 TYR A CA 1
ATOM 762 C C . TYR A 1 94 ? -2.324 -0.017 5.223 1 95.62 94 TYR A C 1
ATOM 764 O O . TYR A 1 94 ? -3.039 0.983 5.324 1 95.62 94 TYR A O 1
ATOM 772 N N . VAL A 1 95 ? -1.152 -0.034 4.645 1 95.75 95 VAL A N 1
ATOM 773 C CA . VAL A 1 95 ? -0.537 1.171 4.098 1 95.75 95 VAL A CA 1
ATOM 774 C C . VAL A 1 95 ? 0.019 0.882 2.705 1 95.75 95 VAL A C 1
ATOM 776 O O . VAL A 1 95 ? 0.624 -0.168 2.477 1 95.75 95 VAL A O 1
ATOM 779 N N . ALA A 1 96 ? -0.192 1.81 1.862 1 96.38 96 ALA A N 1
ATOM 780 C CA . ALA A 1 96 ? 0.406 1.744 0.532 1 96.38 96 ALA A CA 1
ATOM 781 C C . ALA A 1 96 ? 1.623 2.66 0.433 1 96.38 96 ALA A C 1
ATOM 783 O O . ALA A 1 96 ? 1.525 3.863 0.688 1 96.38 96 ALA A O 1
ATOM 784 N N . VAL A 1 97 ? 2.736 2.041 0.066 1 94.25 97 VAL A N 1
ATOM 785 C CA . VAL A 1 97 ? 4 2.77 0.049 1 94.25 97 VAL A CA 1
ATOM 786 C C . VAL A 1 97 ? 4.77 2.443 -1.229 1 94.25 97 VAL A C 1
ATOM 788 O O . VAL A 1 97 ? 4.488 1.439 -1.89 1 94.25 97 VAL A O 1
ATOM 791 N N . ASP A 1 98 ? 5.746 3.316 -1.478 1 94.31 98 ASP A N 1
ATOM 792 C CA . ASP A 1 98 ? 6.617 3.051 -2.621 1 94.31 98 ASP A CA 1
ATOM 793 C C . ASP A 1 98 ? 7.445 1.789 -2.398 1 94.31 98 ASP A C 1
ATOM 795 O O . ASP A 1 98 ? 7.902 1.527 -1.284 1 94.31 98 ASP A O 1
ATOM 799 N N . SER A 1 99 ? 7.699 1.049 -3.469 1 91.25 99 SER A N 1
ATOM 800 C CA . SER A 1 99 ? 8.523 -0.157 -3.414 1 91.25 99 SER A CA 1
ATOM 801 C C . SER A 1 99 ? 9.969 0.174 -3.059 1 91.25 99 SER A C 1
ATOM 803 O O . SER A 1 99 ? 10.734 -0.712 -2.684 1 91.25 99 SER A O 1
ATOM 805 N N . THR A 1 100 ? 10.32 1.378 -3.154 1 87.5 100 THR A N 1
ATOM 806 C CA . THR A 1 100 ? 11.703 1.787 -2.936 1 87.5 100 THR A CA 1
ATOM 807 C C . THR A 1 100 ? 11.914 2.227 -1.49 1 87.5 100 THR A C 1
ATOM 809 O O . THR A 1 100 ? 13.031 2.602 -1.106 1 87.5 100 THR A O 1
ATOM 812 N N . LEU A 1 101 ? 10.938 2.129 -0.751 1 85.88 101 LEU A N 1
ATOM 813 C CA . LEU A 1 101 ? 11.094 2.51 0.648 1 85.88 101 LEU A CA 1
ATOM 814 C C . LEU A 1 101 ? 12.133 1.636 1.338 1 85.88 101 LEU A C 1
ATOM 816 O O . LEU A 1 101 ? 12.172 0.423 1.123 1 85.88 101 LEU A O 1
ATOM 820 N N . GLN A 1 102 ? 13.031 2.217 1.993 1 74.31 102 GLN A N 1
ATOM 821 C CA . GLN A 1 102 ? 14.062 1.478 2.705 1 74.31 102 GLN A CA 1
ATOM 822 C C . GLN A 1 102 ? 13.523 0.883 4.004 1 74.31 102 GLN A C 1
ATOM 824 O O . GLN A 1 102 ? 12.844 1.568 4.77 1 74.31 102 GLN A O 1
ATOM 829 N N . PHE A 1 103 ? 13.305 -0.425 3.902 1 58.91 103 PHE A N 1
ATOM 830 C CA . PHE A 1 103 ? 12.844 -1.133 5.09 1 58.91 103 PHE A CA 1
ATOM 831 C C . PHE A 1 103 ? 14.023 -1.682 5.887 1 58.91 103 PHE A C 1
ATOM 833 O O . PHE A 1 103 ? 14.953 -2.246 5.309 1 58.91 103 PHE A O 1
ATOM 840 N N . ALA A 1 104 ? 14.859 -1.045 6.719 1 44.5 104 ALA A N 1
ATOM 841 C CA . ALA A 1 104 ? 16.062 -1.505 7.426 1 44.5 104 ALA A CA 1
ATOM 842 C C . ALA A 1 104 ? 15.82 -2.863 8.078 1 44.5 104 ALA A C 1
ATOM 844 O O . ALA A 1 104 ? 14.781 -3.084 8.703 1 44.5 104 ALA A O 1
ATOM 845 N N . PRO A 1 105 ? 16.641 -3.889 7.602 1 38.47 105 PRO A N 1
ATOM 846 C CA . PRO A 1 105 ? 16.719 -5.137 8.367 1 38.47 105 PRO A CA 1
ATOM 847 C C . PRO A 1 105 ? 16.953 -4.906 9.852 1 38.47 105 PRO A C 1
ATOM 849 O O . PRO A 1 105 ? 17.594 -3.922 10.242 1 38.47 105 PRO A O 1
ATOM 852 N N . VAL A 1 106 ? 16.25 -5.25 10.75 1 38.69 106 VAL A N 1
ATOM 853 C CA . VAL A 1 106 ? 16.562 -5.328 12.172 1 38.69 106 VAL A CA 1
ATOM 854 C C . VAL A 1 106 ? 17.906 -6.051 12.367 1 38.69 106 VAL A C 1
ATOM 856 O O . VAL A 1 106 ? 18.281 -6.383 13.492 1 38.69 106 VAL A O 1
ATOM 859 N N . THR A 1 107 ? 18.734 -6.383 11.516 1 35.88 107 THR A N 1
ATOM 860 C CA . THR A 1 107 ? 19.938 -7.09 11.93 1 35.88 107 THR A CA 1
ATOM 861 C C . THR A 1 107 ? 20.922 -6.141 12.617 1 35.88 107 THR A C 1
ATOM 863 O O . THR A 1 107 ? 22.078 -6.496 12.867 1 35.88 107 THR A O 1
ATOM 866 N N . CYS A 1 108 ? 20.781 -4.871 12.914 1 32.62 108 CYS A N 1
ATOM 867 C CA . CYS A 1 108 ? 22.047 -4.18 13.094 1 32.62 108 CYS A CA 1
ATOM 868 C C . CYS A 1 108 ? 22.781 -4.691 14.328 1 32.62 108 CYS A C 1
ATOM 870 O O . CYS A 1 108 ? 23.781 -4.121 14.742 1 32.62 108 CYS A O 1
ATOM 872 N N . ARG A 1 109 ? 22.438 -5.328 15.234 1 33.44 109 ARG A N 1
ATOM 873 C CA . ARG A 1 109 ? 23.422 -5.465 16.297 1 33.44 109 ARG A CA 1
ATOM 874 C C . ARG A 1 109 ? 24.625 -6.277 15.828 1 33.44 109 ARG A C 1
ATOM 876 O O . ARG A 1 109 ? 24.5 -7.484 15.594 1 33.44 109 ARG A O 1
ATOM 883 N N . THR A 1 110 ? 25.594 -5.828 15 1 33.84 110 THR A N 1
ATOM 884 C CA . THR A 1 110 ? 26.953 -6.289 14.719 1 33.84 110 THR A CA 1
ATOM 885 C C . THR A 1 110 ? 27.656 -6.727 16 1 33.84 110 THR A C 1
ATOM 887 O O . THR A 1 110 ? 27.375 -6.203 17.078 1 33.84 110 THR A O 1
ATOM 890 N N . ASP A 1 111 ? 28.75 -7.699 15.906 1 33.12 111 ASP A N 1
ATOM 891 C CA . ASP A 1 111 ? 29.922 -8.352 16.469 1 33.12 111 ASP A CA 1
ATOM 892 C C . ASP A 1 111 ? 30.875 -7.328 17.094 1 33.12 111 ASP A C 1
ATOM 894 O O . ASP A 1 111 ? 32.031 -7.641 17.375 1 33.12 111 ASP A O 1
ATOM 898 N N . LEU A 1 112 ? 30.875 -6.043 17.156 1 30.53 112 LEU A N 1
ATOM 899 C CA . LEU A 1 112 ? 32.25 -5.562 17.344 1 30.53 112 LEU A CA 1
ATOM 900 C C . LEU A 1 112 ? 32.875 -6.211 18.562 1 30.53 112 LEU A C 1
ATOM 902 O O . LEU A 1 112 ? 34.031 -6.668 18.5 1 30.53 112 LEU A O 1
ATOM 906 N N . GLU A 1 113 ? 32.75 -5.734 19.828 1 35.41 113 GLU A N 1
ATOM 907 C CA . GLU A 1 113 ? 33.875 -5.809 20.781 1 35.41 113 GLU A CA 1
ATOM 908 C C . GLU A 1 113 ? 33.938 -7.188 21.422 1 35.41 113 GLU A C 1
ATOM 910 O O . GLU A 1 113 ? 33.031 -7.594 22.156 1 35.41 113 GLU A O 1
ATOM 915 N N . MET A 1 114 ? 34.312 -8.258 20.578 1 23.25 114 MET A N 1
ATOM 916 C CA . MET A 1 114 ? 35.062 -9.156 21.453 1 23.25 114 MET A CA 1
ATOM 917 C C . MET A 1 114 ? 36.375 -8.508 21.922 1 23.25 114 MET A C 1
ATOM 919 O O . MET A 1 114 ? 37.094 -7.941 21.109 1 23.25 114 MET A O 1
ATOM 923 N N . MET B 1 1 ? -11.195 -13.547 -10.516 1 87 1 MET B N 1
ATOM 924 C CA . MET B 1 1 ? -10.859 -14.711 -9.695 1 87 1 MET B CA 1
ATOM 925 C C . MET B 1 1 ? -10.836 -14.344 -8.219 1 87 1 MET B C 1
ATOM 927 O O . MET B 1 1 ? -10.148 -14.992 -7.422 1 87 1 MET B O 1
ATOM 931 N N . GLN B 1 2 ? -11.586 -13.508 -7.781 1 90.06 2 GLN B N 1
ATOM 932 C CA . GLN B 1 2 ? -11.57 -12.969 -6.426 1 90.06 2 GLN B CA 1
ATOM 933 C C . GLN B 1 2 ? -12.648 -13.625 -5.562 1 90.06 2 GLN B C 1
ATOM 935 O O . GLN B 1 2 ? -13.664 -14.086 -6.082 1 90.06 2 GLN B O 1
ATOM 940 N N . ARG B 1 3 ? -12.398 -13.617 -4.379 1 92.31 3 ARG B N 1
ATOM 941 C CA . ARG B 1 3 ? -13.352 -14.086 -3.373 1 92.31 3 ARG B CA 1
ATOM 942 C C . ARG B 1 3 ? -13.859 -15.484 -3.715 1 92.31 3 ARG B C 1
ATOM 944 O O . ARG B 1 3 ? -15.07 -15.719 -3.746 1 92.31 3 ARG B O 1
ATOM 951 N N . ASN B 1 4 ? -13 -16.297 -3.928 1 93.69 4 ASN B N 1
ATOM 952 C CA . ASN B 1 4 ? -13.266 -17.703 -4.191 1 93.69 4 ASN B CA 1
ATOM 953 C C . ASN B 1 4 ? -12.438 -18.609 -3.283 1 93.69 4 ASN B C 1
ATOM 955 O O . ASN B 1 4 ? -11.992 -18.188 -2.215 1 93.69 4 ASN B O 1
ATOM 959 N N . GLN B 1 5 ? -12.422 -19.859 -3.676 1 95.38 5 GLN B N 1
ATOM 960 C CA . GLN B 1 5 ? -11.688 -20.828 -2.877 1 95.38 5 GLN B CA 1
ATOM 961 C C . GLN B 1 5 ? -10.477 -21.359 -3.637 1 95.38 5 GLN B C 1
ATOM 963 O O . GLN B 1 5 ? -10.148 -22.547 -3.549 1 95.38 5 GLN B O 1
ATOM 968 N N . ILE B 1 6 ? -9.953 -20.453 -4.379 1 95.06 6 ILE B N 1
ATOM 969 C CA . ILE B 1 6 ? -8.766 -20.844 -5.133 1 95.06 6 ILE B CA 1
ATOM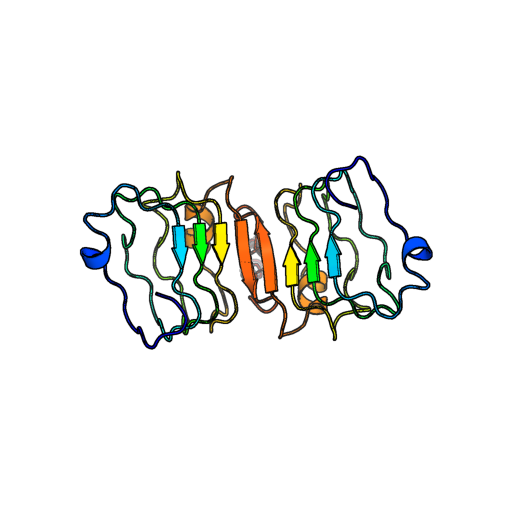 970 C C . ILE B 1 6 ? -7.566 -20.953 -4.191 1 95.06 6 ILE B C 1
ATOM 972 O O . ILE B 1 6 ? -7.281 -20.031 -3.42 1 95.06 6 ILE B O 1
ATOM 976 N N . ARG B 1 7 ? -6.883 -22.016 -4.27 1 94.56 7 ARG B N 1
ATOM 977 C CA . ARG B 1 7 ? -5.785 -22.25 -3.338 1 94.56 7 ARG B CA 1
ATOM 978 C C . ARG B 1 7 ? -4.438 -22.141 -4.039 1 94.56 7 ARG B C 1
ATOM 980 O O . ARG B 1 7 ? -3.41 -21.922 -3.393 1 94.56 7 ARG B O 1
ATOM 987 N N . VAL B 1 8 ? -4.605 -22.406 -5.367 1 92.88 8 VAL B N 1
ATOM 988 C CA . VAL B 1 8 ? -3.352 -22.391 -6.113 1 92.88 8 VAL B CA 1
ATOM 989 C C . VAL B 1 8 ? -3.57 -21.75 -7.477 1 92.88 8 VAL B C 1
ATOM 991 O O . VAL B 1 8 ? -4.598 -21.969 -8.117 1 92.88 8 VAL B O 1
ATOM 994 N N . ILE B 1 9 ? -2.611 -20.938 -7.848 1 92.94 9 ILE B N 1
ATOM 995 C CA . ILE B 1 9 ? -2.557 -20.422 -9.211 1 92.94 9 ILE B CA 1
ATOM 996 C C . ILE B 1 9 ? -1.228 -20.812 -9.859 1 92.94 9 ILE B C 1
ATOM 998 O O . ILE B 1 9 ? -0.183 -20.781 -9.203 1 92.94 9 ILE B O 1
ATOM 1002 N N . THR B 1 10 ? -1.334 -21.234 -11.086 1 92.94 10 THR B N 1
ATOM 1003 C CA . THR B 1 10 ? -0.143 -21.703 -11.781 1 92.94 10 THR B CA 1
ATOM 1004 C C . THR B 1 10 ? 0.12 -20.875 -13.031 1 92.94 10 THR B C 1
ATOM 1006 O O . THR B 1 10 ? -0.764 -20.156 -13.5 1 92.94 10 THR B O 1
ATOM 1009 N N . ARG B 1 11 ? 1.414 -21.047 -13.531 1 92.62 11 ARG B N 1
ATOM 1010 C CA . ARG B 1 11 ? 1.839 -20.312 -14.719 1 92.62 11 ARG B CA 1
ATOM 1011 C C . ARG B 1 11 ? 0.989 -20.688 -15.93 1 92.62 11 ARG B C 1
ATOM 1013 O O . ARG B 1 11 ? 0.706 -19.844 -16.781 1 92.62 11 ARG B O 1
ATOM 1020 N N . GLU B 1 12 ? 0.594 -21.875 -16 1 94.44 12 GLU B N 1
ATOM 1021 C CA . GLU B 1 12 ? -0.182 -22.391 -17.125 1 94.44 12 GLU B CA 1
ATOM 1022 C C . GLU B 1 12 ? -1.493 -21.625 -17.281 1 94.44 12 GLU B C 1
ATOM 1024 O O . GLU B 1 12 ? -1.978 -21.438 -18.406 1 94.44 12 GLU B O 1
ATOM 1029 N N . MET B 1 13 ? -1.99 -21.078 -16.281 1 93.94 13 MET B N 1
ATOM 1030 C CA . MET B 1 13 ? -3.266 -20.375 -16.297 1 93.94 13 MET B CA 1
ATOM 1031 C C . MET B 1 13 ? -3.145 -19.047 -17.031 1 93.94 13 MET B C 1
ATOM 1033 O O . MET B 1 13 ? -4.141 -18.5 -17.5 1 93.94 13 MET B O 1
ATOM 1037 N N . PHE B 1 14 ? -1.89 -18.578 -17.141 1 95 14 PHE B N 1
ATOM 1038 C CA . PHE B 1 14 ? -1.708 -17.266 -17.719 1 95 14 PHE B CA 1
ATOM 1039 C C . PHE B 1 14 ? -0.822 -17.328 -18.969 1 95 14 PHE B C 1
ATOM 1041 O O . PHE B 1 14 ? -0.457 -16.297 -19.531 1 95 14 PHE B O 1
ATOM 1048 N N . LYS B 1 15 ? -0.438 -18.453 -19.406 1 93.75 15 LYS B N 1
ATOM 1049 C CA . LYS B 1 15 ? 0.576 -18.672 -20.438 1 93.75 15 LYS B CA 1
ATOM 1050 C C . LYS B 1 15 ? 0.182 -18 -21.75 1 93.75 15 LYS B C 1
ATOM 1052 O O . LYS B 1 15 ? 1.046 -17.562 -22.516 1 93.75 15 LYS B O 1
ATOM 1057 N N . ASP B 1 16 ? -1.052 -17.828 -22.016 1 95.75 16 ASP B N 1
ATOM 1058 C CA . ASP B 1 16 ? -1.475 -17.266 -23.297 1 95.75 16 ASP B CA 1
ATOM 1059 C C . ASP B 1 16 ? -2.029 -15.859 -23.141 1 95.75 16 ASP B C 1
ATOM 1061 O O . ASP B 1 16 ? -2.506 -15.258 -24.109 1 95.75 16 ASP B O 1
ATOM 1065 N N . LEU B 1 17 ? -1.958 -15.344 -21.953 1 96.25 17 LEU B N 1
ATOM 1066 C CA . LEU B 1 17 ? -2.512 -14.016 -21.703 1 96.25 17 LEU B CA 1
ATOM 1067 C C . LEU B 1 17 ? -1.427 -12.953 -21.766 1 96.25 17 LEU B C 1
ATOM 1069 O O . LEU B 1 17 ? -1.165 -12.258 -20.781 1 96.25 17 LEU B O 1
ATOM 1073 N N . HIS B 1 18 ? -0.891 -12.773 -22.906 1 97.19 18 HIS B N 1
ATOM 1074 C CA . HIS B 1 18 ? 0.269 -11.914 -23.125 1 97.19 18 HIS B CA 1
ATOM 1075 C C . HIS B 1 18 ? -0.072 -10.445 -22.891 1 97.19 18 HIS B C 1
ATOM 1077 O O . HIS B 1 18 ? 0.815 -9.641 -22.609 1 97.19 18 HIS B O 1
ATOM 1083 N N . SER B 1 19 ? -1.34 -10.133 -22.891 1 97.69 19 SER B N 1
ATOM 1084 C CA . SER B 1 19 ? -1.745 -8.742 -22.75 1 97.69 19 SER B CA 1
ATOM 1085 C C . SER B 1 19 ? -2.41 -8.5 -21.391 1 97.69 19 SER B C 1
ATOM 1087 O O . SER B 1 19 ? -3.027 -7.453 -21.188 1 97.69 19 SER B O 1
ATOM 1089 N N . LEU B 1 20 ? -2.227 -9.477 -20.516 1 97.19 20 LEU B N 1
ATOM 1090 C CA . LEU B 1 20 ? -2.844 -9.328 -19.203 1 97.19 20 LEU B CA 1
ATOM 1091 C C . LEU B 1 20 ? -2.262 -8.125 -18.469 1 97.19 20 LEU B C 1
ATOM 1093 O O . LEU B 1 20 ? -1.05 -8.047 -18.266 1 97.19 20 LEU B O 1
ATOM 1097 N N . GLU B 1 21 ? -3.016 -7.211 -18.031 1 98.38 21 GLU B N 1
ATOM 1098 C CA . GLU B 1 21 ? -2.572 -5.98 -17.391 1 98.38 21 GLU B CA 1
ATOM 1099 C C . GLU B 1 21 ? -3.002 -5.941 -15.922 1 98.38 21 GLU B C 1
ATOM 1101 O O . GLU B 1 21 ? -2.273 -5.43 -15.07 1 98.38 21 GLU B O 1
ATOM 1106 N N . VAL B 1 22 ? -4.176 -6.453 -15.703 1 98.25 22 VAL B N 1
ATOM 1107 C CA . VAL B 1 22 ? -4.742 -6.406 -14.359 1 98.25 22 VAL B CA 1
ATOM 1108 C C . VAL B 1 22 ? -5.145 -7.812 -13.922 1 98.25 22 VAL B C 1
ATOM 1110 O O . VAL B 1 22 ? -5.801 -8.539 -14.664 1 98.25 22 VAL B O 1
ATOM 1113 N N . LEU B 1 23 ? -4.746 -8.203 -12.742 1 97.44 23 LEU B N 1
ATOM 1114 C CA . LEU B 1 23 ? -5.164 -9.469 -12.148 1 97.44 23 LEU B CA 1
ATOM 1115 C C . LEU B 1 23 ? -5.68 -9.258 -10.727 1 97.44 23 LEU B C 1
ATOM 1117 O O . LEU B 1 23 ? -5.016 -8.617 -9.914 1 97.44 23 LEU B O 1
ATOM 1121 N N . SER B 1 24 ? -6.797 -9.781 -10.445 1 97.81 24 SER B N 1
ATOM 1122 C CA . SER B 1 24 ? -7.387 -9.75 -9.109 1 97.81 24 SER B CA 1
ATOM 1123 C C . SER B 1 24 ? -7.621 -11.156 -8.578 1 97.81 24 SER B C 1
ATOM 1125 O O . SER B 1 24 ? -8.383 -11.93 -9.164 1 97.81 24 SER B O 1
ATOM 1127 N N . VAL B 1 25 ? -6.945 -11.469 -7.523 1 96.56 25 VAL B N 1
ATOM 1128 C CA . VAL B 1 25 ? -7.102 -12.781 -6.898 1 96.56 25 VAL B CA 1
ATOM 1129 C C . VAL B 1 25 ? -7.332 -12.609 -5.398 1 96.56 25 VAL B C 1
ATOM 1131 O O . VAL B 1 25 ? -7 -13.5 -4.609 1 96.56 25 VAL B O 1
ATOM 1134 N N . PHE B 1 26 ? -7.762 -11.516 -4.969 1 97.5 26 PHE B N 1
ATOM 1135 C CA . PHE B 1 26 ? -7.93 -11.242 -3.545 1 97.5 26 PHE B CA 1
ATOM 1136 C C . PHE B 1 26 ? -9.055 -12.086 -2.963 1 97.5 26 PHE B C 1
ATOM 1138 O O . PHE B 1 26 ? -9.922 -12.562 -3.697 1 97.5 26 PHE B O 1
ATOM 1145 N N . GLY B 1 27 ? -9.016 -12.227 -1.673 1 97.44 27 GLY B N 1
ATOM 1146 C CA . GLY B 1 27 ? -10.07 -12.961 -0.988 1 97.44 27 GLY B CA 1
ATOM 1147 C C . GLY B 1 27 ? -10.039 -14.453 -1.257 1 97.44 27 GLY B C 1
ATOM 1148 O O . GLY B 1 27 ? -11.086 -15.094 -1.377 1 97.44 27 GLY B O 1
ATOM 1149 N N . ASN B 1 28 ? -8.945 -15.047 -1.491 1 97.38 28 ASN B N 1
ATOM 1150 C CA . ASN B 1 28 ? -8.719 -16.469 -1.685 1 97.38 28 ASN B CA 1
ATOM 1151 C C . ASN B 1 28 ? -7.754 -17.031 -0.646 1 97.38 28 ASN B C 1
ATOM 1153 O O . ASN B 1 28 ? -7.07 -16.281 0.048 1 97.38 28 ASN B O 1
ATOM 1157 N N . PRO B 1 29 ? -7.824 -18.344 -0.501 1 96.88 29 PRO B N 1
ATOM 1158 C CA . PRO B 1 29 ? -6.879 -18.938 0.45 1 96.88 29 PRO B CA 1
ATOM 1159 C C . PRO B 1 29 ? -5.559 -19.328 -0.203 1 96.88 29 PRO B C 1
ATOM 1161 O O . PRO B 1 29 ? -5.047 -20.422 0.053 1 96.88 29 PRO B O 1
ATOM 1164 N N . LEU B 1 30 ? -4.988 -18.438 -1.082 1 96.25 30 LEU B N 1
ATOM 1165 C CA . LEU B 1 30 ? -3.705 -18.734 -1.71 1 96.25 30 LEU B CA 1
ATOM 1166 C C . LEU B 1 30 ? -2.588 -18.781 -0.671 1 96.25 30 LEU B C 1
ATOM 1168 O O . LEU B 1 30 ? -2.547 -17.938 0.233 1 96.25 30 LEU B O 1
ATOM 1172 N N . ILE B 1 31 ? -1.688 -19.688 -0.831 1 93.88 31 ILE B N 1
ATOM 1173 C CA . ILE B 1 31 ? -0.662 -19.828 0.195 1 93.88 31 ILE B CA 1
ATOM 1174 C C . ILE B 1 31 ? 0.707 -19.5 -0.389 1 93.88 31 ILE B C 1
ATOM 1176 O O . ILE B 1 31 ? 1.674 -19.297 0.351 1 93.88 31 ILE B O 1
ATOM 1180 N N . GLU B 1 32 ? 0.808 -19.531 -1.714 1 90.44 32 GLU B N 1
ATOM 1181 C CA . GLU B 1 32 ? 2.1 -19.25 -2.336 1 90.44 32 GLU B CA 1
ATOM 1182 C C . GLU B 1 32 ? 1.925 -18.625 -3.715 1 90.44 32 GLU B C 1
ATOM 1184 O O . GLU B 1 32 ? 0.853 -18.719 -4.316 1 90.44 32 GLU B O 1
ATOM 1189 N N . ILE B 1 33 ? 2.953 -17.938 -4.09 1 89.75 33 ILE B N 1
ATOM 1190 C CA . ILE B 1 33 ? 3.078 -17.453 -5.461 1 89.75 33 ILE B CA 1
ATOM 1191 C C . ILE B 1 33 ? 4.176 -18.234 -6.184 1 89.75 33 ILE B C 1
ATOM 1193 O O . ILE B 1 33 ? 5.34 -18.203 -5.781 1 89.75 33 ILE B O 1
ATOM 1197 N N . GLN B 1 34 ? 3.779 -18.828 -7.176 1 87.94 34 GLN B N 1
ATOM 1198 C CA . GLN B 1 34 ? 4.746 -19.609 -7.934 1 87.94 34 GLN B CA 1
ATOM 1199 C C . GLN B 1 34 ? 5.746 -18.719 -8.656 1 87.94 34 GLN B C 1
ATOM 1201 O O . GLN B 1 34 ? 5.391 -17.641 -9.133 1 87.94 34 GLN B O 1
ATOM 1206 N N . ALA B 1 35 ? 6.988 -19.219 -8.742 1 84.88 35 ALA B N 1
ATOM 1207 C CA . ALA B 1 35 ? 8 -18.484 -9.508 1 84.88 35 ALA B CA 1
ATOM 1208 C C . ALA B 1 35 ? 7.566 -18.297 -10.961 1 84.88 35 ALA B C 1
ATOM 1210 O O . ALA B 1 35 ? 7 -19.219 -11.562 1 84.88 35 ALA B O 1
ATOM 1211 N N . TRP B 1 36 ? 7.797 -17.188 -11.492 1 89.44 36 TRP B N 1
ATOM 1212 C CA . TRP B 1 36 ? 7.562 -16.891 -12.898 1 89.44 36 TRP B CA 1
ATOM 1213 C C . TRP B 1 36 ? 6.074 -16.953 -13.234 1 89.44 36 TRP B C 1
ATOM 1215 O O . TRP B 1 36 ? 5.699 -17.109 -14.398 1 89.44 36 TRP B O 1
ATOM 1225 N N . LEU B 1 37 ? 5.262 -16.844 -12.297 1 91.81 37 LEU B N 1
ATOM 1226 C CA . LEU B 1 37 ? 3.814 -16.938 -12.469 1 91.81 37 LEU B CA 1
ATOM 1227 C C . LEU B 1 37 ? 3.326 -15.992 -13.555 1 91.81 37 LEU B C 1
ATOM 1229 O O . LEU B 1 37 ? 2.438 -16.344 -14.336 1 91.81 37 LEU B O 1
ATOM 1233 N N . PHE B 1 38 ? 3.951 -14.914 -13.672 1 94.94 38 PHE B N 1
ATOM 1234 C CA . PHE B 1 38 ? 3.422 -13.883 -14.562 1 94.94 38 PHE B CA 1
ATOM 1235 C C . PHE B 1 38 ? 4.305 -13.727 -15.797 1 94.94 38 PHE B C 1
ATOM 1237 O O . PHE B 1 38 ? 4.242 -12.703 -16.484 1 94.94 38 PHE B O 1
ATOM 1244 N N . PHE B 1 39 ? 5.094 -14.719 -16.078 1 94.25 39 PHE B N 1
ATOM 1245 C CA . PHE B 1 39 ? 5.996 -14.68 -17.219 1 94.25 39 PHE B CA 1
ATOM 1246 C C . PHE B 1 39 ? 5.223 -14.438 -18.516 1 94.25 39 PHE B C 1
ATOM 1248 O O . PHE B 1 39 ? 4.164 -15.023 -18.719 1 94.25 39 PHE B O 1
ATOM 1255 N N . ASN B 1 40 ? 5.73 -13.484 -19.234 1 95.75 40 ASN B N 1
ATOM 1256 C CA . ASN B 1 40 ? 5.23 -1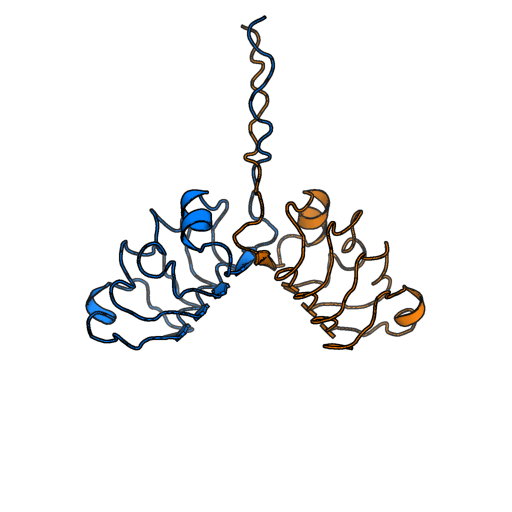3.188 -20.562 1 95.75 40 ASN B CA 1
ATOM 1257 C C . ASN B 1 40 ? 3.859 -12.523 -20.516 1 95.75 40 ASN B C 1
ATOM 1259 O O . ASN B 1 40 ? 3.039 -12.711 -21.422 1 95.75 40 ASN B O 1
ATOM 1263 N N . THR B 1 41 ? 3.512 -11.836 -19.422 1 97.25 41 THR B N 1
ATOM 1264 C CA . THR B 1 41 ? 2.33 -10.984 -19.359 1 97.25 41 THR B CA 1
ATOM 1265 C C . THR B 1 41 ? 2.725 -9.516 -19.266 1 97.25 41 THR B C 1
ATOM 1267 O O . THR B 1 41 ? 3.912 -9.188 -19.188 1 97.25 41 THR B O 1
ATOM 1270 N N . GLN B 1 42 ? 1.771 -8.625 -19.391 1 97.81 42 GLN B N 1
ATOM 1271 C CA . GLN B 1 42 ? 1.978 -7.195 -19.219 1 97.81 42 GLN B CA 1
ATOM 1272 C C . GLN B 1 42 ? 1.347 -6.691 -17.922 1 97.81 42 GLN B C 1
ATOM 1274 O O . GLN B 1 42 ? 0.734 -5.621 -17.906 1 97.81 42 GLN B O 1
ATOM 1279 N N . LEU B 1 43 ? 1.487 -7.48 -16.891 1 97.56 43 LEU B N 1
ATOM 1280 C CA . LEU B 1 43 ? 0.805 -7.219 -15.633 1 97.56 43 LEU B CA 1
ATOM 1281 C C . LEU B 1 43 ? 1.215 -5.863 -15.062 1 97.56 43 LEU B C 1
ATOM 1283 O O . LEU B 1 43 ? 2.406 -5.578 -14.93 1 97.56 43 LEU B O 1
ATOM 1287 N N . THR B 1 44 ? 0.26 -5.031 -14.781 1 98.06 44 THR B N 1
ATOM 1288 C CA . THR B 1 44 ? 0.499 -3.689 -14.266 1 98.06 44 THR B CA 1
ATOM 1289 C C . THR B 1 44 ? -0.086 -3.543 -12.859 1 98.06 44 THR B C 1
ATOM 1291 O O . THR B 1 44 ? 0.535 -2.936 -11.984 1 98.06 44 THR B O 1
ATOM 1294 N N . ASN B 1 45 ? -1.257 -4.082 -12.672 1 98.31 45 ASN B N 1
ATOM 1295 C CA . ASN B 1 45 ? -1.949 -4.016 -11.391 1 98.31 45 ASN B CA 1
ATOM 1296 C C . ASN B 1 45 ? -2.283 -5.41 -10.859 1 98.31 45 ASN B C 1
ATOM 1298 O O . ASN B 1 45 ? -2.959 -6.188 -11.531 1 98.31 45 ASN B O 1
ATOM 1302 N N . LEU B 1 46 ? -1.817 -5.672 -9.641 1 97.62 46 LEU B N 1
ATOM 1303 C CA . LEU B 1 46 ? -2.031 -6.973 -9.023 1 97.62 46 LEU B CA 1
ATOM 1304 C C . LEU B 1 46 ? -2.701 -6.824 -7.66 1 97.62 46 LEU B C 1
ATOM 1306 O O . LEU B 1 46 ? -2.107 -6.273 -6.73 1 97.62 46 LEU B O 1
ATOM 1310 N N . TYR B 1 47 ? -3.834 -7.34 -7.543 1 98.19 47 TYR B N 1
ATOM 1311 C CA . TYR B 1 47 ? -4.582 -7.32 -6.289 1 98.19 47 TYR B CA 1
ATOM 1312 C C . TYR B 1 47 ? -4.59 -8.695 -5.637 1 98.19 47 TYR B C 1
ATOM 1314 O O . TYR B 1 47 ? -5.32 -9.594 -6.062 1 98.19 47 TYR B O 1
ATOM 1322 N N . MET B 1 48 ? -3.793 -8.812 -4.555 1 96.44 48 MET B N 1
ATOM 1323 C CA . MET B 1 48 ? -3.621 -10.109 -3.91 1 96.44 48 MET B CA 1
ATOM 1324 C C . MET B 1 48 ? -3.887 -10.016 -2.412 1 96.44 48 MET B C 1
ATOM 1326 O O . MET B 1 48 ? -3.445 -10.867 -1.643 1 96.44 48 MET B O 1
ATOM 1330 N N . PHE B 1 49 ? -4.555 -9.031 -2 1 96.88 49 PHE B N 1
ATOM 1331 C CA . PHE B 1 49 ? -4.824 -8.859 -0.577 1 96.88 49 PHE B CA 1
ATOM 1332 C C . PHE B 1 49 ? -5.812 -9.906 -0.084 1 96.88 49 PHE B C 1
ATOM 1334 O O . PHE B 1 49 ? -6.422 -10.617 -0.885 1 96.88 49 PHE B O 1
ATOM 1341 N N . GLN B 1 50 ? -5.855 -10.156 1.201 1 97.31 50 GLN B N 1
ATOM 1342 C CA . GLN B 1 50 ? -6.77 -11.102 1.841 1 97.31 50 GLN B CA 1
ATOM 1343 C C . GLN B 1 50 ? -6.562 -12.516 1.307 1 97.31 50 GLN B C 1
ATOM 1345 O O . GLN B 1 50 ? -7.52 -13.18 0.908 1 97.31 50 GLN B O 1
ATOM 1350 N N . ASN B 1 51 ? -5.328 -12.992 1.293 1 97.19 51 ASN B N 1
ATOM 1351 C CA . ASN B 1 51 ? -4.926 -14.375 1.035 1 97.19 51 ASN B CA 1
ATOM 1352 C C . ASN B 1 51 ? -4.215 -14.984 2.24 1 97.19 51 ASN B C 1
ATOM 1354 O O . ASN B 1 51 ? -4.199 -14.391 3.322 1 97.19 51 ASN B O 1
ATOM 1358 N N . ASN B 1 52 ? -3.719 -16.25 2.098 1 96.69 52 ASN B N 1
ATOM 1359 C CA . ASN B 1 52 ? -3.08 -16.938 3.215 1 96.69 52 ASN B CA 1
ATOM 1360 C C . ASN B 1 52 ? -1.571 -17.047 3.018 1 96.69 52 ASN B C 1
ATOM 1362 O O . ASN B 1 52 ? -0.965 -18.047 3.383 1 96.69 52 ASN B O 1
ATOM 1366 N N . PHE B 1 53 ? -1.011 -16 2.42 1 94.69 53 PHE B N 1
ATOM 1367 C CA . PHE B 1 53 ? 0.433 -16.016 2.215 1 94.69 53 PHE B CA 1
ATOM 1368 C C . PHE B 1 53 ? 1.168 -15.883 3.545 1 94.69 53 PHE B C 1
ATOM 1370 O O . PHE B 1 53 ? 0.865 -15 4.348 1 94.69 53 PHE B O 1
ATOM 1377 N N . SER B 1 54 ? 2.076 -16.75 3.797 1 90.69 54 SER B N 1
ATOM 1378 C CA . SER B 1 54 ? 2.998 -16.578 4.918 1 90.69 54 SER B CA 1
ATOM 1379 C C . SER B 1 54 ? 4.359 -16.078 4.441 1 90.69 54 SER B C 1
ATOM 1381 O O . SER B 1 54 ? 5.156 -15.578 5.238 1 90.69 54 SER B O 1
ATOM 1383 N N . SER B 1 55 ? 4.551 -16.234 3.172 1 87.38 55 SER B N 1
ATOM 1384 C CA . SER B 1 55 ? 5.727 -15.734 2.469 1 87.38 55 SER B CA 1
ATOM 1385 C C . SER B 1 55 ? 5.434 -15.508 0.99 1 87.38 55 SER B C 1
ATOM 1387 O O . SER B 1 55 ? 4.52 -16.125 0.433 1 87.38 55 SER B O 1
ATOM 1389 N N . ILE B 1 56 ? 6.074 -14.555 0.271 1 85.56 56 ILE B N 1
ATOM 1390 C CA . ILE B 1 56 ? 5.828 -14.242 -1.132 1 85.56 56 ILE B CA 1
ATOM 1391 C C . ILE B 1 56 ? 6.812 -15 -2.014 1 85.56 56 ILE B C 1
ATOM 1393 O O . ILE B 1 56 ? 6.668 -15.031 -3.238 1 85.56 56 ILE B O 1
ATOM 1397 N N . GLY B 1 57 ? 7.562 -15.844 -1.558 1 79.56 57 GLY B N 1
ATOM 1398 C CA . GLY B 1 57 ? 8.477 -16.641 -2.363 1 79.56 57 GLY B CA 1
ATOM 1399 C C . GLY B 1 57 ? 9.695 -15.859 -2.826 1 79.56 57 GLY B C 1
ATOM 1400 O O . GLY B 1 57 ? 9.945 -14.75 -2.348 1 79.56 57 GLY B O 1
ATOM 1401 N N . GLU B 1 58 ? 10.328 -16.641 -3.877 1 80.5 58 GLU B N 1
ATOM 1402 C CA . GLU B 1 58 ? 11.562 -16.062 -4.383 1 80.5 58 GLU B CA 1
ATOM 1403 C C . GLU B 1 58 ? 11.32 -15.297 -5.688 1 80.5 58 GLU B C 1
ATOM 1405 O O . GLU B 1 58 ? 11.031 -15.906 -6.719 1 80.5 58 GLU B O 1
ATOM 1410 N N . ARG B 1 59 ? 11.398 -13.961 -5.68 1 85.5 59 ARG B N 1
ATOM 1411 C CA . ARG B 1 59 ? 11.359 -13.023 -6.801 1 85.5 59 ARG B CA 1
ATOM 1412 C C . ARG B 1 59 ? 10.055 -13.172 -7.582 1 85.5 59 ARG B C 1
ATOM 1414 O O . ARG B 1 59 ? 10.07 -13.352 -8.805 1 85.5 59 ARG B O 1
ATOM 1421 N N . PRO B 1 60 ? 8.93 -13.164 -7.016 1 86.38 60 PRO B N 1
ATOM 1422 C CA . PRO B 1 60 ? 7.633 -13.367 -7.672 1 86.38 60 PRO B CA 1
ATOM 1423 C C . PRO B 1 60 ? 7.355 -12.336 -8.766 1 86.38 60 PRO B C 1
ATOM 1425 O O . PRO B 1 60 ? 6.59 -12.602 -9.688 1 86.38 60 PRO B O 1
ATOM 1428 N N . PHE B 1 61 ? 8.031 -11.234 -8.75 1 93 61 PHE B N 1
ATOM 1429 C CA . PHE B 1 61 ? 7.672 -10.148 -9.664 1 93 61 PHE B CA 1
ATOM 1430 C C . PHE B 1 61 ? 8.805 -9.875 -10.641 1 93 61 PHE B C 1
ATOM 1432 O O . PHE B 1 61 ? 8.766 -8.891 -11.383 1 93 61 PHE B O 1
ATOM 1439 N N . ALA B 1 62 ? 9.727 -10.742 -10.68 1 92.44 62 ALA B N 1
ATOM 1440 C CA . ALA B 1 62 ? 10.914 -10.531 -11.5 1 92.44 62 ALA B CA 1
ATOM 1441 C C . ALA B 1 62 ? 10.555 -10.445 -12.984 1 92.44 62 ALA B C 1
ATOM 1443 O O . ALA B 1 62 ? 11.125 -9.641 -13.727 1 92.44 62 ALA B O 1
ATOM 1444 N N . THR B 1 63 ? 9.625 -11.172 -13.398 1 93.88 63 THR B N 1
ATOM 1445 C CA . THR B 1 63 ? 9.312 -11.289 -14.82 1 93.88 63 THR B CA 1
ATOM 1446 C C . THR B 1 63 ? 8.438 -10.125 -15.273 1 93.88 63 THR B C 1
ATOM 1448 O O . THR B 1 63 ? 8.258 -9.914 -16.484 1 93.88 63 THR B O 1
ATOM 1451 N N . VAL B 1 64 ? 7.914 -9.359 -14.352 1 95.5 64 VAL B N 1
ATOM 1452 C CA . VAL B 1 64 ? 7.055 -8.234 -14.719 1 95.5 64 VAL B CA 1
ATOM 1453 C C . VAL B 1 64 ? 7.578 -6.949 -14.086 1 95.5 64 VAL B C 1
ATOM 1455 O O . VAL B 1 64 ? 6.816 -6.012 -13.852 1 95.5 64 VAL B O 1
ATOM 1458 N N . ASN B 1 65 ? 8.812 -6.949 -13.719 1 93.56 65 ASN B N 1
ATOM 1459 C CA . ASN B 1 65 ? 9.445 -5.84 -13.016 1 93.56 65 ASN B CA 1
ATOM 1460 C C . ASN B 1 65 ? 9.359 -4.543 -13.812 1 93.56 65 ASN B C 1
ATOM 1462 O O . ASN B 1 65 ? 9.398 -3.453 -13.234 1 93.56 65 ASN B O 1
ATOM 1466 N N . ASN B 1 66 ? 9.148 -4.562 -15.133 1 94.06 66 ASN B N 1
ATOM 1467 C CA . ASN B 1 66 ? 9.109 -3.373 -15.977 1 94.06 66 ASN B CA 1
ATOM 1468 C C . ASN B 1 66 ? 7.676 -2.885 -16.188 1 94.06 66 ASN B C 1
ATOM 1470 O O . ASN B 1 66 ? 7.457 -1.769 -16.656 1 94.06 66 ASN B O 1
ATOM 1474 N N . THR B 1 67 ? 6.742 -3.723 -15.836 1 96.69 67 THR B N 1
ATOM 1475 C CA . THR B 1 67 ? 5.363 -3.352 -16.125 1 96.69 67 THR B CA 1
ATOM 1476 C C . THR B 1 67 ? 4.578 -3.131 -14.836 1 96.69 67 THR B C 1
ATOM 1478 O O . THR B 1 67 ? 3.65 -2.318 -14.805 1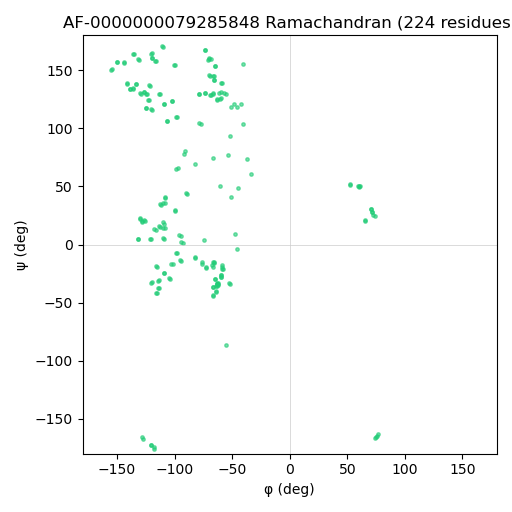 96.69 67 THR B O 1
ATOM 1481 N N . ILE B 1 68 ? 4.875 -3.803 -13.766 1 97 68 ILE B N 1
ATOM 1482 C CA . ILE B 1 68 ? 4.109 -3.812 -12.523 1 97 68 ILE B CA 1
ATOM 1483 C C . ILE B 1 68 ? 4.164 -2.43 -11.875 1 97 68 ILE B C 1
ATOM 1485 O O . ILE B 1 68 ? 5.238 -1.832 -11.766 1 97 68 ILE B O 1
ATOM 1489 N N . LYS B 1 69 ? 3.02 -1.927 -11.523 1 97.5 69 LYS B N 1
ATOM 1490 C CA . LYS B 1 69 ? 2.93 -0.599 -10.922 1 97.5 69 LYS B CA 1
ATOM 1491 C C . LYS B 1 69 ? 2.312 -0.667 -9.523 1 97.5 69 LYS B C 1
ATOM 1493 O O . LYS B 1 69 ? 2.639 0.144 -8.656 1 97.5 69 LYS B O 1
ATOM 1498 N N . GLN B 1 70 ? 1.425 -1.598 -9.359 1 97.81 70 GLN B N 1
ATOM 1499 C CA . GLN B 1 70 ? 0.701 -1.693 -8.102 1 97.81 70 GLN B CA 1
ATOM 1500 C C . GLN B 1 70 ? 0.542 -3.146 -7.664 1 97.81 70 GLN B C 1
ATOM 1502 O O . GLN B 1 70 ? 0.19 -4.008 -8.477 1 97.81 70 GLN B O 1
ATOM 1507 N N . VAL B 1 71 ? 0.822 -3.4 -6.383 1 96.94 71 VAL B N 1
ATOM 1508 C CA . VAL B 1 71 ? 0.607 -4.715 -5.785 1 96.94 71 VAL B CA 1
ATOM 1509 C C . VAL B 1 71 ? -0.039 -4.555 -4.41 1 96.94 71 VAL B C 1
ATOM 1511 O O . VAL B 1 71 ? 0.352 -3.686 -3.629 1 96.94 71 VAL B O 1
ATOM 1514 N N . SER B 1 72 ? -1.03 -5.328 -4.152 1 97.38 72 SER B N 1
ATOM 1515 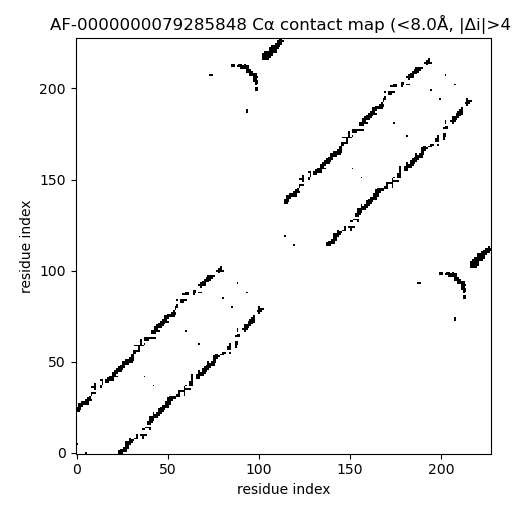C CA . SER B 1 72 ? -1.623 -5.363 -2.82 1 97.38 72 SER B CA 1
ATOM 1516 C C . SER B 1 72 ? -1.386 -6.711 -2.148 1 97.38 72 SER B C 1
ATOM 1518 O O . SER B 1 72 ? -1.686 -7.762 -2.723 1 97.38 72 SER B O 1
ATOM 1520 N N . LEU B 1 73 ? -0.871 -6.676 -0.89 1 95.44 73 LEU B N 1
ATOM 1521 C CA . LEU B 1 73 ? -0.49 -7.898 -0.191 1 95.44 73 LEU B CA 1
ATOM 1522 C C . LEU B 1 73 ? -1.056 -7.914 1.225 1 95.44 73 LEU B C 1
ATOM 1524 O O . LEU B 1 73 ? -0.785 -8.836 1.995 1 95.44 73 LEU B O 1
ATOM 1528 N N . TYR B 1 74 ? -1.819 -6.961 1.575 1 95.44 74 TYR B N 1
ATOM 1529 C CA . TYR B 1 74 ? -2.303 -6.855 2.947 1 95.44 74 TYR B CA 1
ATOM 1530 C C . TYR B 1 74 ? -3.369 -7.906 3.23 1 95.44 74 TYR B C 1
ATOM 1532 O O . TYR B 1 74 ? -3.873 -8.555 2.309 1 95.44 74 TYR B O 1
ATOM 1540 N N . GLY B 1 75 ? -3.654 -8.031 4.492 1 96.06 75 GLY B N 1
ATOM 1541 C CA . GLY B 1 75 ? -4.676 -9 4.863 1 96.06 75 GLY B CA 1
ATOM 1542 C C . GLY B 1 75 ? -4.219 -10.438 4.699 1 96.06 75 GLY B C 1
ATOM 1543 O O . GLY B 1 75 ? -5.012 -11.312 4.34 1 96.06 75 GLY B O 1
ATOM 1544 N N . SER B 1 76 ? -2.945 -10.648 4.82 1 94.25 76 SER B N 1
ATOM 1545 C CA . SER B 1 76 ? -2.34 -11.977 4.738 1 94.25 76 SER B CA 1
ATOM 1546 C C . SER B 1 76 ? -1.595 -12.32 6.023 1 94.25 76 SER B C 1
ATOM 1548 O O . SER B 1 76 ? -1.72 -11.625 7.027 1 94.25 76 SER B O 1
ATOM 1550 N N . HIS B 1 77 ? -0.864 -13.461 6.004 1 93.81 77 HIS B N 1
ATOM 1551 C CA . HIS B 1 77 ? -0.113 -13.891 7.18 1 93.81 77 HIS B CA 1
ATOM 1552 C C . HIS B 1 77 ? 1.361 -13.516 7.055 1 93.81 77 HIS B C 1
ATOM 1554 O O . HIS B 1 77 ? 2.229 -14.219 7.582 1 93.81 77 HIS B O 1
ATOM 1560 N N . LEU B 1 78 ? 1.523 -12.453 6.332 1 91.69 78 LEU B N 1
ATOM 1561 C CA . LEU B 1 78 ? 2.902 -12.023 6.129 1 91.69 78 LEU B CA 1
ATOM 1562 C C . LEU B 1 78 ? 3.426 -11.281 7.352 1 91.69 78 LEU B C 1
ATOM 1564 O O . LEU B 1 78 ? 2.771 -10.367 7.855 1 91.69 78 LEU B O 1
ATOM 1568 N N . THR B 1 79 ? 4.543 -11.672 7.82 1 86.69 79 THR B N 1
ATOM 1569 C CA . THR B 1 79 ? 5.195 -10.969 8.922 1 86.69 79 THR B CA 1
ATOM 1570 C C . THR B 1 79 ? 6.367 -10.133 8.406 1 86.69 79 THR B C 1
ATOM 1572 O O . THR B 1 79 ? 6.738 -9.133 9.016 1 86.69 79 THR B O 1
ATOM 1575 N N . THR B 1 80 ? 6.957 -10.57 7.371 1 85.62 80 THR B N 1
ATOM 1576 C CA . THR B 1 80 ? 8.047 -9.883 6.691 1 85.62 80 THR B CA 1
ATOM 1577 C C . THR B 1 80 ? 7.957 -10.078 5.18 1 85.62 80 THR B C 1
ATOM 1579 O O . THR B 1 80 ? 7.297 -11.008 4.707 1 85.62 80 THR B O 1
ATOM 1582 N N . ILE B 1 81 ? 8.547 -9.156 4.523 1 86.69 81 ILE B N 1
ATOM 1583 C CA . ILE B 1 81 ? 8.734 -9.281 3.082 1 86.69 81 ILE B CA 1
ATOM 1584 C C . ILE B 1 81 ? 10.219 -9.148 2.738 1 86.69 81 ILE B C 1
ATOM 1586 O O . ILE B 1 81 ? 10.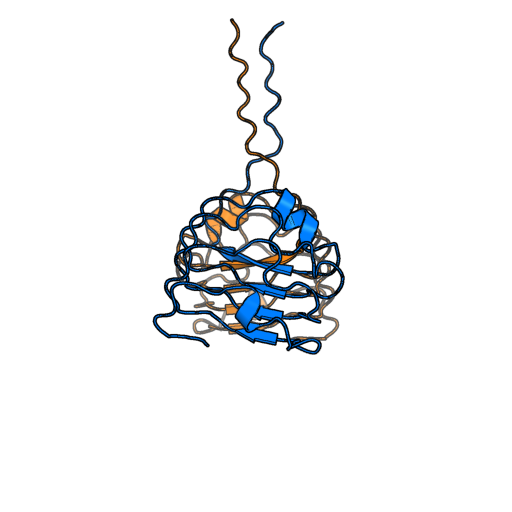883 -8.203 3.166 1 86.69 81 ILE B O 1
ATOM 1590 N N . SER B 1 82 ? 10.609 -10.109 1.999 1 83.38 82 SER B N 1
ATOM 1591 C CA . SER B 1 82 ? 12.031 -10.125 1.658 1 83.38 82 SER B CA 1
ATOM 1592 C C . SER B 1 82 ? 12.406 -8.922 0.803 1 83.38 82 SER B C 1
ATOM 1594 O O . SER B 1 82 ? 11.602 -8.445 -0.001 1 83.38 82 SER B O 1
ATOM 1596 N N . ASP B 1 83 ? 13.695 -8.547 0.907 1 81.88 83 ASP B N 1
ATOM 1597 C CA . ASP B 1 83 ? 14.211 -7.422 0.13 1 81.88 83 ASP B CA 1
ATOM 1598 C C . ASP B 1 83 ? 14.125 -7.703 -1.368 1 81.88 83 ASP B C 1
ATOM 1600 O O . ASP B 1 83 ? 13.906 -6.789 -2.166 1 81.88 83 ASP B O 1
ATOM 1604 N N . VAL B 1 84 ? 14.297 -8.938 -1.665 1 82.44 84 VAL B N 1
ATOM 1605 C CA . VAL B 1 84 ? 14.312 -9.336 -3.068 1 82.44 84 VAL B CA 1
ATOM 1606 C C . VAL B 1 84 ? 12.953 -9.031 -3.705 1 82.44 84 VAL B C 1
ATOM 1608 O O . VAL B 1 84 ? 12.883 -8.625 -4.867 1 82.44 84 VAL B O 1
ATOM 1611 N N . VAL B 1 85 ? 11.953 -9.156 -2.98 1 84.75 85 VAL B N 1
ATOM 1612 C CA . VAL B 1 85 ? 10.602 -8.867 -3.461 1 84.75 85 VAL B CA 1
ATOM 1613 C C . VAL B 1 85 ? 10.469 -7.375 -3.74 1 84.75 85 VAL B C 1
ATOM 1615 O O . VAL B 1 85 ? 9.969 -6.977 -4.801 1 84.75 85 VAL B O 1
ATOM 1618 N N . TRP B 1 86 ? 10.961 -6.594 -2.861 1 85.06 86 TRP B N 1
ATOM 1619 C CA . TRP B 1 86 ? 10.938 -5.141 -3.018 1 85.06 86 TRP B CA 1
ATOM 1620 C C . TRP B 1 86 ? 11.766 -4.711 -4.223 1 85.06 86 TRP B C 1
ATOM 1622 O O . TRP B 1 86 ? 11.344 -3.855 -5.004 1 85.06 86 TRP B O 1
ATOM 1632 N N . GLN B 1 87 ? 12.828 -5.328 -4.359 1 84.44 87 GLN B N 1
ATOM 1633 C CA . GLN B 1 87 ? 13.727 -5.004 -5.461 1 84.44 87 GLN B CA 1
ATOM 1634 C C . GLN B 1 87 ? 13.109 -5.355 -6.809 1 84.44 87 GLN B C 1
ATOM 1636 O O . GLN B 1 87 ? 13.273 -4.625 -7.785 1 84.44 87 GLN B O 1
ATOM 1641 N N . ASP B 1 88 ? 12.406 -6.41 -6.785 1 87 88 ASP B N 1
ATOM 1642 C CA . ASP B 1 88 ? 11.766 -6.848 -8.023 1 87 88 ASP B CA 1
ATOM 1643 C C . ASP B 1 88 ? 10.711 -5.844 -8.484 1 87 88 ASP B C 1
ATOM 1645 O O . ASP B 1 88 ? 10.461 -5.711 -9.688 1 87 88 ASP B O 1
ATOM 1649 N N . LEU B 1 89 ? 10.047 -5.113 -7.719 1 89.19 89 LEU B N 1
ATOM 1650 C CA . LEU B 1 89 ? 8.961 -4.195 -8.055 1 89.19 89 LEU B CA 1
ATOM 1651 C C . LEU B 1 89 ? 9.508 -2.92 -8.688 1 89.19 89 LEU B C 1
ATOM 1653 O O . LEU B 1 89 ? 8.789 -2.232 -9.422 1 89.19 89 LEU B O 1
ATOM 1657 N N . GLY B 1 90 ? 10.711 -2.682 -8.547 1 82.06 90 GLY B N 1
ATOM 1658 C CA . GLY B 1 90 ? 11.352 -1.552 -9.203 1 82.06 90 GLY B CA 1
ATOM 1659 C C . GLY B 1 90 ? 11.047 -0.224 -8.539 1 82.06 90 GLY B C 1
ATOM 1660 O O . GLY B 1 90 ? 10.539 -0.188 -7.418 1 82.06 90 GLY B O 1
ATOM 1661 N N . THR B 1 91 ? 11.305 0.94 -9.273 1 85.38 91 THR B N 1
ATOM 1662 C CA . THR B 1 91 ? 11.273 2.273 -8.68 1 85.38 91 THR B CA 1
ATOM 1663 C C . THR B 1 91 ? 9.938 2.957 -8.961 1 85.38 91 THR B C 1
ATOM 1665 O O . THR B 1 91 ? 9.648 4.012 -8.391 1 85.38 91 THR B O 1
ATOM 1668 N N . ASN B 1 92 ? 9.18 2.344 -9.75 1 90.31 92 ASN B N 1
ATOM 1669 C CA . ASN B 1 92 ? 7.965 3.033 -10.156 1 90.31 92 ASN B CA 1
ATOM 1670 C C . ASN B 1 92 ? 6.719 2.338 -9.617 1 90.31 92 ASN B C 1
ATOM 1672 O O . ASN B 1 92 ? 5.609 2.57 -10.102 1 90.31 92 ASN B O 1
ATOM 1676 N N . SER B 1 93 ? 6.863 1.489 -8.672 1 96.12 93 SER B N 1
ATOM 1677 C CA . SER B 1 93 ? 5.746 0.707 -8.148 1 96.12 93 SER B CA 1
ATOM 1678 C C . SER B 1 93 ? 5.477 1.031 -6.688 1 96.12 93 SER B C 1
ATOM 1680 O O . SER B 1 93 ? 6.332 1.6 -6.004 1 96.12 93 SER B O 1
ATOM 1682 N N . TYR B 1 94 ? 4.293 0.747 -6.328 1 95.88 94 TYR B N 1
ATOM 1683 C CA . TYR B 1 94 ? 3.961 0.817 -4.91 1 95.88 94 TYR B CA 1
ATOM 1684 C C . TYR B 1 94 ? 3.244 -0.448 -4.453 1 95.88 94 TYR B C 1
ATOM 1686 O O . TYR B 1 94 ? 2.729 -1.208 -5.277 1 95.88 94 TYR B O 1
ATOM 1694 N N . VAL B 1 95 ? 3.293 -0.666 -3.15 1 95.69 95 VAL B N 1
ATOM 1695 C CA . VAL B 1 95 ? 2.764 -1.887 -2.553 1 95.69 95 VAL B CA 1
ATOM 1696 C C . VAL B 1 95 ? 1.91 -1.538 -1.336 1 95.69 95 VAL B C 1
ATOM 1698 O O . VAL B 1 95 ? 2.285 -0.68 -0.532 1 95.69 95 VAL B O 1
ATOM 1701 N N . ALA B 1 96 ? 0.827 -2.213 -1.234 1 96.38 96 ALA B N 1
ATOM 1702 C CA . ALA B 1 96 ? -0.016 -2.1 -0.047 1 96.38 96 ALA B CA 1
ATOM 1703 C C . ALA B 1 96 ? 0.184 -3.293 0.883 1 96.38 96 ALA B C 1
ATOM 1705 O O . ALA B 1 96 ? 0.02 -4.445 0.47 1 96.38 96 ALA B O 1
ATOM 1706 N N . VAL B 1 97 ? 0.548 -2.965 2.105 1 94.25 97 VAL B N 1
ATOM 1707 C CA . VAL B 1 97 ? 0.894 -4.008 3.064 1 94.25 97 VAL B CA 1
ATOM 1708 C C . VAL B 1 97 ? 0.247 -3.707 4.414 1 94.25 97 VAL B C 1
ATOM 1710 O O . VAL B 1 97 ? -0.15 -2.57 4.68 1 94.25 97 VAL B O 1
ATOM 1713 N N . ASP B 1 98 ? 0.234 -4.77 5.227 1 94.44 98 ASP B N 1
ATOM 1714 C CA . ASP B 1 98 ? -0.27 -4.582 6.582 1 94.44 98 ASP B CA 1
ATOM 1715 C C . ASP B 1 98 ? 0.648 -3.666 7.391 1 94.44 98 ASP B C 1
ATOM 1717 O O . ASP B 1 98 ? 1.872 -3.734 7.258 1 94.44 98 ASP B O 1
ATOM 1721 N N . SER B 1 99 ? 0.074 -2.871 8.258 1 91.44 99 SER B N 1
ATOM 1722 C CA . SER B 1 99 ? 0.831 -1.979 9.125 1 91.44 99 SER B CA 1
ATOM 1723 C C . SER B 1 99 ? 1.684 -2.766 10.117 1 91.44 99 SER B C 1
ATOM 1725 O O . SER B 1 99 ? 2.598 -2.211 10.734 1 91.44 99 SER B O 1
ATOM 1727 N N . THR B 1 100 ? 1.405 -3.971 10.273 1 87.62 100 THR B N 1
ATOM 1728 C CA . THR B 1 100 ? 2.088 -4.793 11.266 1 87.62 100 THR B CA 1
ATOM 1729 C C . THR B 1 100 ? 3.287 -5.504 10.648 1 87.62 100 THR B C 1
ATOM 1731 O O . THR B 1 100 ? 4 -6.242 11.336 1 87.62 100 THR B O 1
ATOM 1734 N N . LEU B 1 101 ? 3.5 -5.266 9.453 1 86 101 LEU B N 1
ATOM 1735 C CA . LEU B 1 101 ? 4.652 -5.895 8.812 1 86 101 LEU B CA 1
ATOM 1736 C C . LEU B 1 101 ? 5.945 -5.484 9.508 1 86 101 LEU B C 1
ATOM 1738 O O . LEU B 1 101 ? 6.125 -4.316 9.859 1 86 101 LEU B O 1
ATOM 1742 N N . GLN B 1 102 ? 6.719 -6.395 9.805 1 75.06 102 GLN B N 1
ATOM 1743 C CA . GLN B 1 102 ? 7.996 -6.121 10.453 1 75.06 102 GLN B CA 1
ATOM 1744 C C . GLN B 1 102 ? 9.031 -5.629 9.445 1 75.06 102 GLN B C 1
ATOM 1746 O O . GLN B 1 102 ? 9.164 -6.191 8.359 1 75.06 102 GLN B O 1
ATOM 1751 N N . PHE B 1 103 ? 9.242 -4.332 9.531 1 59.09 103 PHE B N 1
ATOM 1752 C CA . PHE B 1 103 ? 10.258 -3.75 8.664 1 59.09 103 PHE B CA 1
ATOM 1753 C C . PHE B 1 103 ? 11.617 -3.732 9.352 1 59.09 103 PHE B C 1
ATOM 1755 O O . PHE B 1 103 ? 11.719 -3.373 10.531 1 59.09 103 PHE B O 1
ATOM 1762 N N . ALA B 1 104 ? 12.453 -4.707 9.461 1 44.34 104 ALA B N 1
ATOM 1763 C CA . ALA B 1 104 ? 13.719 -4.754 10.18 1 44.34 104 ALA B CA 1
ATOM 1764 C C . ALA B 1 104 ? 14.609 -3.568 9.797 1 44.34 104 ALA B C 1
ATOM 1766 O O . ALA B 1 104 ? 14.695 -3.203 8.625 1 44.34 104 ALA B O 1
ATOM 1767 N N . PRO B 1 105 ? 14.906 -2.758 10.812 1 38.28 105 PRO B N 1
ATOM 1768 C CA . PRO B 1 105 ? 15.977 -1.771 10.625 1 38.28 105 PRO B CA 1
ATOM 1769 C C . PRO B 1 105 ? 17.188 -2.346 9.898 1 38.28 105 PRO B C 1
ATOM 1771 O O . PRO B 1 105 ? 17.469 -3.541 10.016 1 38.28 105 PRO B O 1
ATOM 1774 N N . VAL B 1 106 ? 17.609 -1.927 8.867 1 39.22 106 VAL B N 1
ATOM 1775 C CA . VAL B 1 106 ? 18.969 -2.166 8.375 1 39.22 106 VAL B CA 1
ATOM 1776 C C . VAL B 1 106 ? 19.969 -1.961 9.508 1 39.22 106 VAL B C 1
ATOM 1778 O O . VAL B 1 106 ? 20.172 -0.834 9.961 1 39.22 106 VAL B O 1
ATOM 1781 N N . THR B 1 107 ? 19.922 -2.41 10.594 1 35.66 107 THR B N 1
ATOM 1782 C CA . THR B 1 107 ? 21.094 -2.367 11.461 1 35.66 107 THR B CA 1
ATOM 1783 C C . THR B 1 107 ? 22.312 -2.938 10.75 1 35.66 107 THR B C 1
ATOM 1785 O O . THR B 1 107 ? 22.344 -4.125 10.406 1 35.66 107 THR B O 1
ATOM 1788 N N . CYS B 1 108 ? 23.062 -2.156 10.141 1 32.66 108 CYS B N 1
ATOM 1789 C CA . CYS B 1 108 ? 24.484 -2.297 9.805 1 32.66 108 CYS B CA 1
ATOM 1790 C C . CYS B 1 108 ? 25.25 -2.912 10.969 1 32.66 108 CYS B C 1
ATOM 1792 O O . CYS B 1 108 ? 25.141 -2.455 12.102 1 32.66 108 CYS B O 1
ATOM 1794 N N . ARG B 1 109 ? 25.578 -4.125 10.875 1 32.75 109 ARG B N 1
ATOM 1795 C CA . ARG B 1 109 ? 26.688 -4.754 11.586 1 32.75 109 ARG B CA 1
ATOM 1796 C C . ARG B 1 109 ? 27.844 -3.779 11.773 1 32.75 109 ARG B C 1
ATOM 1798 O O . ARG B 1 109 ? 28.516 -3.412 10.805 1 32.75 109 ARG B O 1
ATOM 1805 N N . THR B 1 110 ? 27.766 -2.682 12.414 1 33.66 110 THR B N 1
ATOM 1806 C CA . THR B 1 110 ? 29.016 -2.051 12.82 1 33.66 110 THR B CA 1
ATOM 1807 C C . THR B 1 110 ? 29.812 -2.963 13.75 1 33.66 110 THR B C 1
ATOM 1809 O O . THR B 1 110 ? 29.453 -3.121 14.922 1 33.66 110 THR B O 1
ATOM 1812 N N . ASP B 1 111 ? 30.031 -4.164 13.438 1 33.25 111 ASP B N 1
ATOM 1813 C CA . ASP B 1 111 ? 31.25 -4.699 14.047 1 33.25 111 ASP B CA 1
ATOM 1814 C C . ASP B 1 111 ? 32.438 -3.773 13.805 1 33.25 111 ASP B C 1
ATOM 1816 O O . ASP B 1 111 ? 33.062 -3.832 12.75 1 33.25 111 ASP B O 1
ATOM 1820 N N . LEU B 1 112 ? 32.406 -2.455 13.875 1 29.3 112 LEU B N 1
ATOM 1821 C CA . LEU B 1 112 ? 33.688 -1.824 14.047 1 29.3 112 LEU B CA 1
ATOM 1822 C C . LEU B 1 112 ? 34.438 -2.408 15.258 1 29.3 112 LEU B C 1
ATOM 1824 O O . LEU B 1 112 ? 33.938 -2.314 16.391 1 29.3 112 LEU B O 1
ATOM 1828 N N . GLU B 1 113 ? 35 -3.564 15.094 1 33.28 113 GLU B N 1
ATOM 1829 C CA . GLU B 1 113 ? 36.219 -3.916 15.805 1 33.28 113 GLU B CA 1
ATOM 1830 C C . GLU B 1 113 ? 37.156 -2.709 15.945 1 33.28 113 GLU B C 1
ATOM 1832 O O . GLU B 1 113 ? 37.562 -2.133 14.938 1 33.28 113 GLU B O 1
ATOM 1837 N N . MET B 1 114 ? 36.812 -1.738 16.844 1 21.36 114 MET B N 1
ATOM 1838 C CA . MET B 1 114 ? 38.031 -1.3 17.531 1 21.36 114 MET B CA 1
ATOM 1839 C C . MET B 1 114 ? 38.594 -2.416 18.391 1 21.36 114 MET B C 1
ATOM 1841 O O . MET B 1 114 ? 37.844 -3.166 19.031 1 21.36 114 MET B O 1
#

Nearest PDB structures (foldseek):
  4psj-assembly1_A  TM=8.410E-01  e=1.767E-03  synthetic construct
  5o0p-assembly2_B  TM=8.810E-01  e=1.293E-02  Mus musculus
  6qxp-assembly1_A  TM=7.160E-01  e=3.213E-02  Arabidopsis
  6qxp-assembly8_H  TM=7.247E-01  e=5.063E-02  Arabidopsis
  4p8s-assembly1_A  TM=6.317E-01  e=1.030E-02  Rattus norvegicus

Foldseek 3Di:
DEQDADADAALVVCVPALAAAEDAHANYA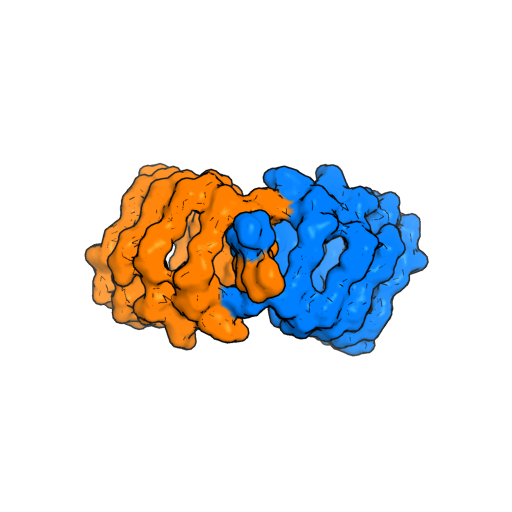HAEQDACSQANHLHAYYHHAQYAYQAHDALSQQRNLPRYAEYEHANYNYQEYDVSNVVSVPDRHDYHYDPNHDDDDPPPPDDPDD/DEQDADADAALVVCVPALAAAEDAHANYQHAEQDACSQANHLHAYYHHEQYAYQAHDALSQQRNLPRYAEYEHANYNHQEYDVSNVVSVPDRHDYHYDPNHDDDPPPDPPPPPD

pLDDT: mean 86.71, std 18.17, range [21.36, 98.38]

Radius of gyration: 19.07 Å; Cα contacts (8 Å, |Δi|>4): 584; chains: 2; bounding box: 56×46×45 Å

InterPro domains:
  IPR032675 Leucine-rich repeat domain superfamily [G3DSA:3.80.10.10] (1-103)

Organism: Patiria miniata (NCBI:txid46514)

Solvent-accessible surface area (backbone atoms only — not comparable to full-atom values): 11256 Å² total; per-residue (Å²): 109,49,65,44,84,50,48,74,68,60,40,78,81,37,62,84,39,50,76,37,33,70,48,52,45,23,43,14,57,28,46,59,50,46,70,52,36,50,46,67,32,44,38,25,39,39,38,42,26,37,26,47,26,55,47,64,64,76,42,46,40,54,60,26,30,89,46,34,35,40,38,31,52,20,62,41,56,48,49,56,74,60,68,57,48,36,59,22,36,30,84,76,15,31,38,28,32,42,32,65,41,53,60,28,43,59,57,19,84,37,72,20,81,119,109,49,65,46,83,49,47,75,69,57,39,76,80,37,62,83,38,52,75,38,34,71,49,51,46,23,43,16,56,27,45,62,51,47,68,52,37,51,43,65,31,43,39,25,37,39,37,43,26,36,26,47,26,58,48,63,64,75,41,45,40,53,61,27,29,90,46,34,36,39,39,31,53,22,64,40,57,50,48,53,75,62,67,58,48,34,58,22,36,31,85,75,14,32,37,27,32,40,34,64,42,52,61,30,44,54,31,63,55,56,44,60,65,112